Protein AF-U7P019-F1 (afdb_monomer_lite)

Foldseek 3Di:
DDDDDDDDDDDDDDDDPPPPPPPPPQPPLVVDDPDDDDDDDDDDDDDDDDDDDPDDPDDDDVVNVVVVVVVVVVPPPPCPPDPDLDDPPDALLNLLVLLCVLQVDDLVLVCLLLVHDSVVSVVSNVPDDDDPSSVVLSSLSSVVSVVSVVLVQPPSVVQQQDADPVGGGVSVCSSRVHDCVVVSVRSSVVSVVVVVVVVVVVVCVVVPDDVVNVVVVVPDDPPPDD

Secondary structure (DSSP, 8-state):
---------------------------GGG----------------------PPP------HHHHHHHHHHHHS----------S--TT--HHHHHHHHHHHTT--HHHHHHHTTS-HHHHHHHHTTPPPPHHHHHHHHHHHHHHHHHHHTT-TTHHHHTTS--TTSS-HHHHHHHT---HHHHHHHHHHHHHHHHHHHHHHHHHHHTS-TTHHHHTT---TT---

Radius of gyration: 32.86 Å; chains: 1; bounding box: 83×115×75 Å

pLDDT: mean 73.35, std 21.73, range [36.09, 98.19]

Sequence (226 aa):
MATVSSESITELGYMAEHSGGSMALLPPWRQGARQTLAVAATCFLVPFSLGAEPGSGGAMTPEAALSRYDLLQDASIDVAATATADDPLRTPAERLERIRQALSLTVTDLARLLETSRPTVYAWLNGQEPRPDVHERLVWLEQQAGEVDACRLPRINKLVRRPLRCGGSLLDRLQRGESLDEALKELTTLARREQAGRQRQKGLAVAARSPREALDDVAIPLDRRG

Structure (mmCIF, N/CA/C/O backbone):
data_AF-U7P019-F1
#
_entry.id   AF-U7P019-F1
#
loop_
_atom_site.group_PDB
_atom_site.id
_atom_site.type_symbol
_atom_site.label_atom_id
_atom_site.label_alt_id
_atom_site.label_comp_id
_atom_site.label_asym_id
_atom_site.label_entity_id
_atom_site.label_seq_id
_atom_site.pdbx_PDB_ins_code
_atom_site.Cartn_x
_atom_site.Cartn_y
_atom_site.Cartn_z
_atom_site.occupancy
_atom_site.B_iso_or_equiv
_atom_site.auth_seq_id
_atom_site.auth_comp_id
_atom_site.auth_asym_id
_atom_site.auth_atom_id
_atom_site.pdbx_PDB_model_num
ATOM 1 N N . MET A 1 1 ? -5.753 62.233 -42.333 1.00 36.09 1 MET A N 1
ATOM 2 C CA . MET A 1 1 ? -7.013 62.533 -41.610 1.00 36.09 1 MET A CA 1
ATOM 3 C C . MET A 1 1 ? -7.995 61.402 -41.881 1.00 36.09 1 MET A C 1
ATOM 5 O O . MET A 1 1 ? -7.776 60.668 -42.836 1.00 36.09 1 MET A O 1
ATOM 9 N N . ALA A 1 2 ? -8.957 61.186 -40.987 1.00 49.44 2 ALA A N 1
ATOM 10 C CA . ALA A 1 2 ? -9.707 59.932 -40.882 1.00 49.44 2 ALA A CA 1
ATOM 11 C C . ALA A 1 2 ? -10.819 59.750 -41.929 1.00 49.44 2 ALA A C 1
ATOM 13 O O . ALA A 1 2 ? -11.379 60.731 -42.412 1.00 49.44 2 ALA A O 1
ATOM 14 N N . THR A 1 3 ? -11.228 58.493 -42.118 1.00 48.78 3 THR A N 1
ATOM 15 C CA . THR A 1 3 ? -12.627 58.118 -42.378 1.00 48.78 3 THR A CA 1
ATOM 16 C C . THR A 1 3 ? -12.925 56.756 -41.739 1.00 48.78 3 THR A C 1
ATOM 18 O O . THR A 1 3 ? -12.041 55.912 -41.612 1.00 48.78 3 THR A O 1
ATOM 21 N N . VAL A 1 4 ? -14.166 56.585 -41.280 1.00 53.03 4 VAL A N 1
ATOM 22 C CA . VAL A 1 4 ? -14.687 55.461 -40.479 1.00 53.03 4 VAL A CA 1
ATOM 23 C C . VAL A 1 4 ? -15.934 54.901 -41.169 1.00 53.03 4 VAL A C 1
ATOM 25 O O . VAL A 1 4 ? -16.725 55.702 -41.664 1.00 53.03 4 VAL A O 1
ATOM 28 N N . SER A 1 5 ? -16.133 53.575 -41.162 1.00 50.19 5 SER A N 1
ATOM 29 C CA . SER A 1 5 ? -17.432 52.847 -41.099 1.00 50.19 5 SER A CA 1
ATOM 30 C C . SER A 1 5 ? -17.175 51.323 -41.166 1.00 50.19 5 SER A C 1
ATOM 32 O O . SER A 1 5 ? -16.242 50.924 -41.855 1.00 50.19 5 SER A O 1
ATOM 34 N N . SER A 1 6 ? -17.781 50.466 -40.319 1.00 48.22 6 SER A N 1
ATOM 35 C CA . SER A 1 6 ? -19.170 49.917 -40.391 1.00 48.22 6 SER A CA 1
ATOM 36 C C . SER A 1 6 ? -19.322 48.997 -41.627 1.00 48.22 6 SER A C 1
ATOM 38 O O . SER A 1 6 ? -18.975 49.454 -42.705 1.00 48.22 6 SER A O 1
ATOM 40 N N . GLU A 1 7 ? -19.745 47.720 -41.643 1.00 48.12 7 GLU A N 1
ATOM 41 C CA . GLU A 1 7 ? -20.680 46.860 -40.865 1.00 48.12 7 GLU A CA 1
ATOM 42 C C . GLU A 1 7 ? -20.399 45.345 -41.172 1.00 48.12 7 GLU A C 1
ATOM 44 O O . GLU A 1 7 ? -19.604 45.084 -42.073 1.00 48.12 7 GLU A O 1
ATOM 49 N N . SER A 1 8 ? -20.997 44.276 -40.595 1.00 45.91 8 SER A N 1
ATOM 50 C CA . SER A 1 8 ? -21.691 44.013 -39.304 1.00 45.91 8 SER A CA 1
ATOM 51 C C . SER A 1 8 ? -21.944 42.494 -39.071 1.00 45.91 8 SER A C 1
ATOM 53 O O . SER A 1 8 ? -21.968 41.711 -40.012 1.00 45.91 8 SER A O 1
ATOM 55 N N . ILE A 1 9 ? -22.141 42.113 -37.795 1.00 45.59 9 ILE A N 1
ATOM 56 C CA . ILE A 1 9 ? -22.962 41.011 -37.210 1.00 45.59 9 ILE A CA 1
ATOM 57 C C . ILE A 1 9 ? -23.347 39.790 -38.092 1.00 45.59 9 ILE A C 1
ATOM 59 O O . ILE A 1 9 ? -24.181 39.911 -38.980 1.00 45.59 9 ILE A O 1
ATOM 63 N N . THR A 1 10 ? -22.924 38.577 -37.693 1.00 47.25 10 THR A N 1
ATOM 64 C CA . THR A 1 10 ? -23.782 37.377 -37.437 1.00 47.25 10 THR A CA 1
ATOM 65 C C . THR A 1 10 ? -22.931 36.379 -36.626 1.00 47.25 10 THR A C 1
ATOM 67 O O . THR A 1 10 ? -21.889 35.935 -37.091 1.00 47.25 10 THR A O 1
ATOM 70 N N . GLU A 1 11 ? -23.099 36.237 -35.313 1.00 42.81 11 GLU A N 1
ATOM 71 C CA . GLU A 1 11 ? -23.990 35.277 -34.635 1.00 42.81 11 GLU A CA 1
ATOM 72 C C . GLU A 1 11 ? -23.921 33.816 -35.138 1.00 42.81 11 GLU A C 1
ATOM 74 O O . GLU A 1 11 ? -24.542 33.452 -36.126 1.00 42.81 11 GLU A O 1
ATOM 79 N N . LEU A 1 12 ? -23.174 32.982 -34.406 1.00 43.34 12 LEU A N 1
ATOM 80 C CA . LEU A 1 12 ? -23.326 31.530 -34.202 1.00 43.34 12 LEU A CA 1
ATOM 81 C C . LEU A 1 12 ? -22.322 31.206 -33.072 1.00 43.34 12 LEU A C 1
ATOM 83 O O . LEU A 1 12 ? -21.137 31.493 -33.196 1.00 43.34 12 LEU A O 1
ATOM 87 N N . GLY A 1 13 ? -22.693 30.700 -31.902 1.00 43.09 13 GLY A N 1
ATOM 88 C CA . GLY A 1 13 ? -23.798 29.784 -31.650 1.00 43.09 13 GLY A CA 1
ATOM 89 C C . GLY A 1 13 ? -23.252 28.386 -31.361 1.00 43.09 13 GLY A C 1
ATOM 90 O O . GLY A 1 13 ? -23.638 27.435 -32.029 1.00 43.09 13 GLY A O 1
ATOM 91 N N . TYR A 1 14 ? -22.335 28.254 -30.393 1.00 44.44 14 TYR A N 1
ATOM 92 C CA . TYR A 1 14 ? -21.995 26.943 -29.836 1.00 44.44 14 TYR A CA 1
ATOM 93 C C . TYR A 1 14 ? -21.754 27.011 -28.327 1.00 44.44 14 TYR A C 1
ATOM 95 O O . TYR A 1 14 ? -20.636 27.181 -27.839 1.00 44.44 14 TYR A O 1
ATOM 103 N N . MET A 1 15 ? -22.850 26.866 -27.583 1.00 42.50 15 MET A N 1
ATOM 104 C CA . MET A 1 15 ? -22.789 26.457 -26.187 1.00 42.50 15 MET A CA 1
ATOM 105 C C . MET A 1 15 ? -22.273 25.019 -26.132 1.00 42.50 15 MET A C 1
ATOM 107 O O . MET A 1 15 ? -22.846 24.128 -26.753 1.00 42.50 15 MET A O 1
ATOM 111 N N . ALA A 1 16 ? -21.216 24.787 -25.362 1.00 44.09 16 ALA A N 1
ATOM 112 C CA . ALA A 1 16 ? -20.772 23.448 -24.997 1.00 44.09 16 ALA A CA 1
ATOM 113 C C . ALA A 1 16 ? -20.338 23.432 -23.531 1.00 44.09 16 ALA A C 1
ATOM 115 O O . ALA A 1 16 ? -19.210 23.060 -23.203 1.00 44.09 16 ALA A O 1
ATOM 116 N N . GLU A 1 17 ? -21.255 23.839 -22.649 1.00 44.84 17 GLU A N 1
ATOM 117 C CA . GLU A 1 17 ? -21.154 23.537 -21.226 1.00 44.84 17 GLU A CA 1
ATOM 118 C C . GLU A 1 17 ? -21.006 22.023 -21.046 1.00 44.84 17 GLU A C 1
ATOM 120 O O . GLU A 1 17 ? -21.975 21.274 -21.115 1.00 44.84 17 GLU A O 1
ATOM 125 N N . HIS A 1 18 ? -19.787 21.560 -20.787 1.00 41.19 18 HIS A N 1
ATOM 126 C CA . HIS A 1 18 ? -19.574 20.233 -20.224 1.00 41.19 18 HIS A CA 1
ATOM 127 C C . HIS A 1 18 ? -19.445 20.383 -18.714 1.00 41.19 18 HIS A C 1
ATOM 129 O O . HIS A 1 18 ? -18.377 20.225 -18.122 1.00 41.19 18 HIS A O 1
ATOM 135 N N . SER A 1 19 ? -20.593 20.694 -18.102 1.00 48.28 19 SER A N 1
ATOM 136 C CA . SER A 1 19 ? -20.839 20.398 -16.696 1.00 48.28 19 SER A CA 1
ATOM 137 C C . SER A 1 19 ? -20.745 18.882 -16.521 1.00 48.28 19 SER A C 1
ATOM 139 O O . SER A 1 19 ? -21.691 18.131 -16.742 1.00 48.28 19 SER A O 1
ATOM 141 N N . GLY A 1 20 ? -19.533 18.437 -16.213 1.00 39.25 20 GLY A N 1
ATOM 142 C CA . GLY A 1 20 ? -19.154 17.046 -15.997 1.00 39.25 20 GLY A CA 1
ATOM 143 C C . GLY A 1 20 ? -18.303 16.929 -14.743 1.00 39.25 20 GLY A C 1
ATOM 144 O O . GLY A 1 20 ? -17.346 16.158 -14.712 1.00 39.25 20 GLY A O 1
ATOM 145 N N . GLY A 1 21 ? -18.618 17.741 -13.726 1.00 38.94 21 GLY A N 1
ATOM 146 C CA . GLY A 1 21 ? -18.055 17.617 -12.390 1.00 38.94 21 GLY A CA 1
ATOM 147 C C . GLY A 1 21 ? -18.478 16.277 -11.812 1.00 38.94 21 GLY A C 1
ATOM 148 O O . GLY A 1 21 ? -19.506 16.191 -11.147 1.00 38.94 21 GLY A O 1
ATOM 149 N N . SER A 1 22 ? -17.709 15.233 -12.129 1.00 39.41 22 SER A N 1
ATOM 150 C CA . SER A 1 22 ? -17.939 13.881 -11.644 1.00 39.41 22 SER A CA 1
ATOM 151 C C . SER A 1 22 ? -17.885 13.938 -10.128 1.00 39.41 22 SER A C 1
ATOM 153 O O . SER A 1 22 ? -16.815 14.097 -9.534 1.00 39.41 22 SER A O 1
ATOM 155 N N . MET A 1 23 ? -19.068 13.909 -9.515 1.00 39.84 23 MET A N 1
ATOM 156 C CA . MET A 1 23 ? -19.246 13.968 -8.077 1.00 39.84 23 MET A CA 1
ATOM 157 C C . MET A 1 23 ? -18.788 12.622 -7.531 1.00 39.84 23 MET A C 1
ATOM 159 O O . MET A 1 23 ? -19.595 11.723 -7.302 1.00 39.84 23 MET A O 1
ATOM 163 N N . ALA A 1 24 ? -17.466 12.473 -7.417 1.00 47.34 24 ALA A N 1
ATOM 164 C CA . ALA A 1 24 ? -16.807 11.311 -6.862 1.00 47.34 24 ALA A CA 1
ATOM 165 C C . ALA A 1 24 ? -17.312 11.163 -5.432 1.00 47.34 24 ALA A C 1
ATOM 167 O O . ALA A 1 24 ? -16.863 11.865 -4.523 1.00 47.34 24 ALA A O 1
ATOM 168 N N . LEU A 1 25 ? -18.322 10.305 -5.279 1.00 52.38 25 LEU A N 1
ATOM 169 C CA . LEU A 1 25 ? -18.971 10.028 -4.016 1.00 52.38 25 LEU A CA 1
ATOM 170 C C . LEU A 1 25 ? -17.866 9.550 -3.079 1.00 52.38 25 LEU A C 1
ATOM 172 O O . LEU A 1 25 ? -17.317 8.465 -3.281 1.00 52.38 25 LEU A O 1
ATOM 176 N N . LEU A 1 26 ? -17.472 10.397 -2.121 1.00 54.00 26 LEU A N 1
ATOM 177 C CA . LEU A 1 26 ? -16.397 10.050 -1.199 1.00 54.00 26 LEU A CA 1
ATOM 178 C C . LEU A 1 26 ? -16.786 8.719 -0.550 1.00 54.00 26 LEU A C 1
ATOM 180 O O . LEU A 1 26 ? -17.918 8.613 -0.067 1.00 54.00 26 LEU A O 1
ATOM 184 N N . PRO A 1 27 ? -15.915 7.697 -0.582 1.00 62.50 27 PRO A N 1
ATOM 185 C CA . PRO A 1 27 ? -16.295 6.361 -0.144 1.00 62.50 27 PRO A CA 1
ATOM 186 C C . PRO A 1 27 ? -16.761 6.405 1.322 1.00 62.50 27 PRO A C 1
ATOM 188 O O . PRO A 1 27 ? -16.286 7.264 2.069 1.00 62.50 27 PRO A O 1
ATOM 191 N N . PRO A 1 28 ? -17.696 5.534 1.745 1.00 61.12 28 PRO A N 1
ATOM 192 C CA . PRO A 1 28 ? -18.483 5.713 2.973 1.00 61.12 28 PRO A CA 1
ATOM 193 C C . PRO A 1 28 ? -17.634 5.956 4.231 1.00 61.12 28 PRO A C 1
ATOM 195 O O . PRO A 1 28 ? -17.927 6.868 5.002 1.00 61.12 28 PRO A O 1
ATOM 198 N N . TRP A 1 29 ? -16.499 5.266 4.366 1.00 65.25 29 TRP A N 1
ATOM 199 C CA . TRP A 1 29 ? -15.518 5.464 5.443 1.00 65.25 29 TRP A CA 1
ATOM 200 C C . TRP A 1 29 ? -14.900 6.883 5.528 1.00 65.25 29 TRP A C 1
ATOM 202 O O . TRP A 1 29 ? -14.392 7.260 6.581 1.00 65.25 29 TRP A O 1
ATOM 212 N N . ARG A 1 30 ? -14.954 7.712 4.470 1.00 60.94 30 ARG A N 1
ATOM 213 C CA . ARG A 1 30 ? -14.585 9.149 4.510 1.00 60.94 30 ARG A CA 1
ATOM 214 C C . ARG A 1 30 ? -15.726 10.075 4.933 1.00 60.94 30 ARG A C 1
ATOM 216 O O . ARG A 1 30 ? -15.469 11.248 5.195 1.00 60.94 30 ARG A O 1
ATOM 223 N N . GLN A 1 31 ? -16.961 9.587 5.023 1.00 64.06 31 GLN A N 1
ATOM 224 C CA . GLN A 1 31 ? -18.131 10.382 5.421 1.00 64.06 31 GLN A CA 1
ATOM 225 C C . GLN A 1 31 ? -18.339 10.414 6.952 1.00 64.06 31 GLN A C 1
ATOM 227 O O . GLN A 1 31 ? -19.365 10.890 7.435 1.00 64.06 31 GLN A O 1
ATOM 232 N N . GLY A 1 32 ? -17.361 9.921 7.726 1.00 45.72 32 GLY A N 1
ATOM 233 C CA . GLY A 1 32 ? -17.413 9.755 9.180 1.00 45.72 32 GLY A CA 1
ATOM 234 C C . GLY A 1 32 ? -17.606 11.051 9.973 1.00 45.72 32 GLY A C 1
ATOM 235 O O . GLY A 1 32 ? -16.650 11.674 10.442 1.00 45.72 32 GLY A O 1
ATOM 236 N N . ALA A 1 33 ? -18.866 11.421 10.200 1.00 44.28 33 ALA A N 1
ATOM 237 C CA . ALA A 1 33 ? -19.243 12.420 11.189 1.00 44.28 33 ALA A CA 1
ATOM 238 C C . ALA A 1 33 ? -18.776 12.001 12.596 1.00 44.28 33 ALA A C 1
ATOM 240 O O . ALA A 1 33 ? -18.884 10.840 12.993 1.00 44.28 33 ALA A O 1
ATOM 241 N N . ARG A 1 34 ? -18.305 12.970 13.391 1.00 42.03 34 ARG A N 1
ATOM 242 C CA . ARG A 1 34 ? -17.908 12.772 14.796 1.00 42.03 34 ARG A CA 1
ATOM 243 C C . ARG A 1 34 ? -19.123 12.495 15.695 1.00 42.03 34 ARG A C 1
ATOM 245 O O . ARG A 1 34 ? -19.534 13.365 16.457 1.00 42.03 34 ARG A O 1
ATOM 252 N N . GLN A 1 35 ? -19.680 11.288 15.642 1.00 40.88 35 GLN A N 1
ATOM 253 C CA . GLN A 1 35 ? -20.693 10.843 16.599 1.00 40.88 35 GLN A CA 1
ATOM 254 C C . GLN A 1 35 ? -20.034 10.084 17.753 1.00 40.88 35 GLN A C 1
ATOM 256 O O . GLN A 1 35 ? -19.743 8.892 17.681 1.00 40.88 35 GLN A O 1
ATOM 261 N N . THR A 1 36 ? -19.780 10.803 18.844 1.00 44.97 36 THR A N 1
ATOM 262 C CA . THR A 1 36 ? -19.409 10.213 20.132 1.00 44.97 36 THR A CA 1
ATOM 263 C C . THR A 1 36 ? -20.640 9.592 20.785 1.00 44.97 36 THR A C 1
ATOM 265 O O . THR A 1 36 ? -21.360 10.272 21.515 1.00 44.97 36 THR A O 1
ATOM 268 N N . LEU A 1 37 ? -20.870 8.300 20.550 1.00 40.28 37 LEU A N 1
ATOM 269 C CA . LEU A 1 37 ? -21.798 7.501 21.349 1.00 40.28 37 LEU A CA 1
ATOM 270 C C . LEU A 1 37 ? -21.012 6.635 22.335 1.00 40.28 37 LEU A C 1
ATOM 272 O O . LEU A 1 37 ? -20.223 5.774 21.949 1.00 40.28 37 LEU A O 1
ATOM 276 N N . ALA A 1 38 ? -21.227 6.891 23.624 1.00 40.75 38 ALA A N 1
ATOM 277 C CA . ALA A 1 38 ? -20.724 6.049 24.696 1.00 40.75 38 ALA A CA 1
ATOM 278 C C . ALA A 1 38 ? -21.579 4.776 24.767 1.00 40.75 38 ALA A C 1
ATOM 280 O O . ALA A 1 38 ? -22.719 4.814 25.226 1.00 40.75 38 ALA A O 1
ATOM 281 N N . VAL A 1 39 ? -21.034 3.650 24.306 1.00 40.56 39 VAL A N 1
ATOM 282 C CA . VAL A 1 39 ? -21.687 2.344 24.442 1.00 40.56 39 VAL A CA 1
ATOM 283 C C . VAL A 1 39 ? -21.327 1.763 25.806 1.00 40.56 39 VAL A C 1
ATOM 285 O O . VAL A 1 39 ? -20.209 1.299 26.024 1.00 40.56 39 VAL A O 1
ATOM 288 N N . ALA A 1 40 ? -22.280 1.802 26.736 1.00 42.34 40 ALA A N 1
ATOM 289 C CA . ALA A 1 40 ? -22.179 1.078 27.995 1.00 42.34 40 ALA A CA 1
ATOM 290 C C . ALA A 1 40 ? -22.327 -0.428 27.721 1.00 42.34 40 ALA A C 1
ATOM 292 O O . ALA A 1 40 ? -23.377 -0.885 27.269 1.00 42.34 40 ALA A O 1
ATOM 293 N N . ALA A 1 41 ? -21.270 -1.200 27.976 1.00 41.97 41 ALA A N 1
ATOM 294 C CA . ALA A 1 41 ? -21.282 -2.647 27.798 1.00 41.97 41 ALA A CA 1
ATOM 295 C C . ALA A 1 41 ? -22.078 -3.325 28.928 1.00 41.97 41 ALA A C 1
ATOM 297 O O . ALA A 1 41 ? -21.551 -3.593 30.008 1.00 41.97 41 ALA A O 1
ATOM 298 N N . THR A 1 42 ? -23.357 -3.608 28.680 1.00 43.41 42 THR A N 1
ATOM 299 C CA . THR A 1 42 ? -24.1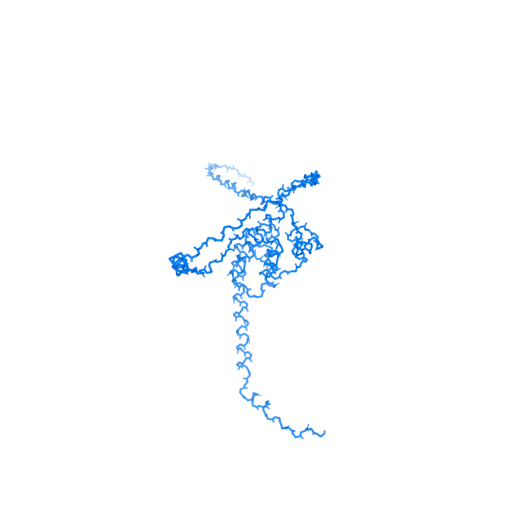97 -4.392 29.594 1.00 43.41 42 THR A CA 1
ATOM 300 C C . THR A 1 42 ? -23.916 -5.882 29.402 1.00 43.41 42 THR A C 1
ATOM 302 O O . THR A 1 42 ? -24.400 -6.497 28.452 1.00 43.41 42 THR A O 1
ATOM 305 N N . CYS A 1 43 ? -23.138 -6.480 30.304 1.00 39.50 43 CYS A N 1
ATOM 306 C CA . CYS A 1 43 ? -22.862 -7.917 30.292 1.00 39.50 43 CYS A CA 1
ATOM 307 C C . CYS A 1 43 ? -24.124 -8.733 30.626 1.00 39.50 43 CYS A C 1
ATOM 309 O O . CYS A 1 43 ? -24.453 -8.920 31.798 1.00 39.50 43 CYS A O 1
ATOM 311 N N . PHE A 1 44 ? -24.800 -9.274 29.611 1.00 44.03 44 PHE A N 1
ATOM 312 C CA . PHE A 1 44 ? -25.800 -10.324 29.808 1.00 44.03 44 PHE A CA 1
ATOM 313 C C . PHE A 1 44 ? -25.109 -11.672 30.042 1.00 44.03 44 PHE A C 1
ATOM 315 O O . PHE A 1 44 ? -24.665 -12.335 29.107 1.00 44.03 44 PHE A O 1
ATOM 322 N N . LEU A 1 45 ? -25.039 -12.087 31.308 1.00 49.78 45 LEU A N 1
ATOM 323 C CA . LEU A 1 45 ? -24.692 -13.457 31.681 1.00 49.78 45 LEU A CA 1
ATOM 324 C C . LEU A 1 45 ? -25.900 -14.367 31.423 1.00 49.78 45 LEU A C 1
ATOM 326 O O . LEU A 1 45 ? -26.873 -14.336 32.174 1.00 49.78 45 LEU A O 1
ATOM 330 N N . VAL A 1 46 ? -25.828 -15.191 30.376 1.00 53.44 46 VAL A N 1
ATOM 331 C CA . VAL A 1 46 ? -26.788 -16.279 30.143 1.00 53.44 46 VAL A CA 1
ATOM 332 C C . VAL A 1 46 ? -26.267 -17.545 30.833 1.00 53.44 46 VAL A C 1
ATOM 334 O O . VAL A 1 46 ? -25.205 -18.039 30.447 1.00 53.44 46 VAL A O 1
ATOM 337 N N . PRO A 1 47 ? -26.969 -18.103 31.837 1.00 48.19 47 PRO A N 1
ATOM 338 C CA . PRO A 1 47 ? -26.595 -19.384 32.420 1.00 48.19 47 PRO A CA 1
ATOM 339 C C . PRO A 1 47 ? -26.984 -20.518 31.462 1.00 48.19 47 PRO A C 1
ATOM 341 O O . PRO A 1 47 ? -28.164 -20.820 31.291 1.00 48.19 47 PRO A O 1
ATOM 344 N N . PHE A 1 48 ? -25.997 -21.167 30.842 1.00 45.78 48 PHE A N 1
ATOM 345 C CA . PHE A 1 48 ? -26.239 -22.376 30.054 1.00 45.78 48 PHE A CA 1
ATOM 346 C C . PHE A 1 48 ? -26.465 -23.566 30.997 1.00 45.78 48 PHE A C 1
ATOM 348 O O . PHE A 1 48 ? -25.542 -24.025 31.672 1.00 45.78 48 PHE A O 1
ATOM 355 N N . SER A 1 49 ? -27.711 -24.034 31.088 1.00 47.97 49 SER A N 1
ATOM 356 C CA . SER A 1 49 ? -28.088 -25.151 31.957 1.00 47.97 49 SER A CA 1
ATOM 357 C C . SER A 1 49 ? -27.464 -26.470 31.500 1.00 47.97 49 SER A C 1
ATOM 359 O O . SER A 1 49 ? -27.523 -26.837 30.328 1.00 47.97 49 SER A O 1
ATOM 361 N N . LEU A 1 50 ? -26.917 -27.217 32.459 1.00 50.53 50 LEU A N 1
ATOM 362 C CA . LEU A 1 50 ? -26.311 -28.526 32.238 1.00 50.53 50 LEU A CA 1
ATOM 363 C C . LEU A 1 50 ? -27.404 -29.599 32.045 1.00 50.53 50 LEU A C 1
ATOM 365 O O . LEU A 1 50 ? -27.840 -30.237 33.000 1.00 50.53 50 LEU A O 1
ATOM 369 N N . GLY A 1 51 ? -27.878 -29.767 30.808 1.00 43.53 51 GLY A N 1
ATOM 370 C CA . GLY A 1 51 ? -28.804 -30.834 30.419 1.00 43.53 51 GLY A CA 1
ATOM 371 C C . GLY A 1 51 ? -28.054 -32.096 29.991 1.00 43.53 51 GLY A C 1
ATOM 372 O O . GLY A 1 51 ? -27.485 -32.134 28.903 1.00 43.53 51 GLY A O 1
ATOM 373 N N . ALA A 1 52 ? -28.047 -33.125 30.838 1.00 48.84 52 ALA A N 1
ATOM 374 C CA . ALA A 1 52 ? -27.458 -34.423 30.516 1.00 48.84 52 ALA A CA 1
ATOM 375 C C . ALA A 1 52 ? -28.465 -35.314 29.763 1.00 48.84 52 ALA A C 1
ATOM 377 O O . ALA A 1 52 ? -29.193 -36.090 30.378 1.00 48.84 52 ALA A O 1
ATOM 378 N N . GLU A 1 53 ? -28.485 -35.215 28.434 1.00 46.22 53 GLU A N 1
ATOM 379 C CA . GLU A 1 53 ? -29.160 -36.191 27.568 1.00 46.22 53 GLU A CA 1
ATOM 380 C C . GLU A 1 53 ? -28.312 -37.481 27.474 1.00 46.22 53 GLU A C 1
ATOM 382 O O . GLU A 1 53 ? -27.120 -37.400 27.148 1.00 46.22 53 GLU A O 1
ATOM 387 N N . PRO A 1 54 ? -28.867 -38.681 27.737 1.00 63.34 54 PRO A N 1
ATOM 388 C CA . PRO A 1 54 ? -28.136 -39.933 27.566 1.00 63.34 54 PRO A CA 1
ATOM 389 C C . PRO A 1 54 ? -27.876 -40.193 26.078 1.00 63.34 54 PRO A C 1
ATOM 391 O O . PRO A 1 54 ? -28.809 -40.323 25.287 1.00 63.34 54 PRO A O 1
ATOM 394 N N . GLY A 1 55 ? -26.604 -40.304 25.691 1.00 44.28 55 GLY A N 1
ATOM 395 C CA . GLY A 1 55 ? -26.225 -40.513 24.294 1.00 44.28 55 GLY A CA 1
ATOM 396 C C . GLY A 1 55 ? -26.809 -41.803 23.713 1.00 44.28 55 GLY A C 1
ATOM 397 O O . GLY A 1 55 ? -26.459 -42.903 24.148 1.00 44.28 55 GLY A O 1
ATOM 398 N N . SER A 1 56 ? -27.649 -41.679 22.682 1.00 57.53 56 SER A N 1
ATOM 399 C CA . SER A 1 56 ? -28.112 -42.816 21.892 1.00 57.53 56 SER A CA 1
ATOM 400 C C . SER A 1 56 ? -26.965 -43.350 21.029 1.00 57.53 56 SER A C 1
ATOM 402 O O . SER A 1 56 ? -26.740 -42.936 19.892 1.00 57.53 56 SER A O 1
ATOM 404 N N . GLY A 1 57 ? -26.221 -44.310 21.582 1.00 52.09 57 GLY A N 1
ATOM 405 C CA . GLY A 1 57 ? -25.283 -45.143 20.833 1.00 52.09 57 GLY A CA 1
ATOM 406 C C . GLY A 1 57 ? -26.035 -46.027 19.839 1.00 52.09 57 GLY A C 1
ATOM 407 O O . GLY A 1 57 ? -26.243 -47.210 20.096 1.00 52.09 57 GLY A O 1
ATOM 408 N N . GLY A 1 58 ? -26.485 -45.441 18.727 1.00 55.69 58 GLY A N 1
ATOM 409 C CA . GLY A 1 58 ? -27.171 -46.156 17.658 1.00 55.69 58 GLY A CA 1
ATOM 410 C C . GLY A 1 58 ? -26.289 -47.285 17.134 1.00 55.69 58 GLY A C 1
ATOM 411 O O . GLY A 1 58 ? -25.145 -47.050 16.745 1.00 55.69 58 GLY A O 1
ATOM 412 N N . ALA A 1 59 ? -26.814 -48.512 17.143 1.00 54.06 59 ALA A N 1
ATOM 413 C CA . ALA A 1 59 ? -26.088 -49.678 16.664 1.00 54.06 59 ALA A CA 1
ATOM 414 C C . ALA A 1 59 ? -25.706 -49.477 15.190 1.00 54.06 59 ALA A C 1
ATOM 416 O O . ALA A 1 59 ? -26.573 -49.403 14.318 1.00 54.06 59 ALA A O 1
ATOM 417 N N . MET A 1 60 ? -24.405 -49.362 14.921 1.00 49.59 60 MET A N 1
ATOM 418 C CA . MET A 1 60 ? -23.882 -49.135 13.578 1.00 49.59 60 MET A CA 1
ATOM 419 C C . MET A 1 60 ? -24.072 -50.404 12.745 1.00 49.59 60 MET A C 1
ATOM 421 O O . MET A 1 60 ? -23.294 -51.352 12.845 1.00 49.59 60 MET A O 1
ATOM 425 N N . THR A 1 61 ? -25.136 -50.437 11.946 1.00 65.50 61 THR A N 1
ATOM 426 C CA . THR A 1 61 ? -25.372 -51.519 10.989 1.00 65.50 61 THR A CA 1
ATOM 427 C C . THR A 1 61 ? -24.328 -51.456 9.867 1.00 65.50 61 THR A C 1
ATOM 429 O O . THR A 1 61 ? -23.892 -50.360 9.499 1.00 65.50 61 THR A O 1
ATOM 432 N N . PRO A 1 62 ? -23.912 -52.604 9.296 1.00 58.88 62 PRO A N 1
ATOM 433 C CA . PRO A 1 62 ? -22.955 -52.615 8.188 1.00 58.88 62 PRO A CA 1
ATOM 434 C C . PRO A 1 62 ? -23.473 -51.824 6.975 1.00 58.88 62 PRO A C 1
ATOM 436 O O . PRO A 1 62 ? -22.695 -51.116 6.341 1.00 58.88 62 PRO A O 1
ATOM 439 N N . GLU A 1 63 ? -24.787 -51.834 6.731 1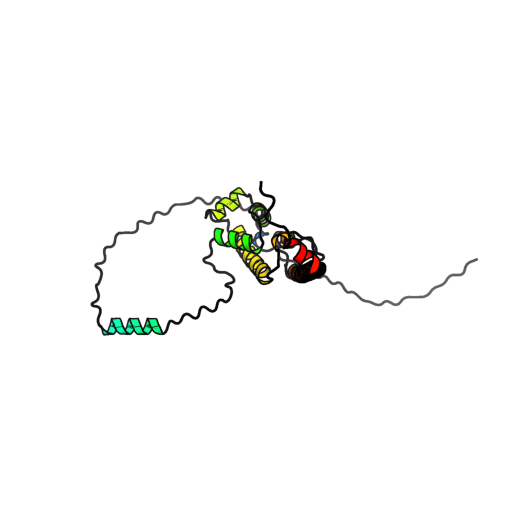.00 60.59 63 GLU A N 1
ATOM 440 C CA . GLU A 1 63 ? -25.452 -50.999 5.723 1.00 60.59 63 GLU A CA 1
ATOM 441 C C . GLU A 1 63 ? -25.146 -49.502 5.911 1.00 60.59 63 GLU A C 1
ATOM 443 O O . GLU A 1 63 ? -24.671 -48.837 4.994 1.00 60.59 63 GLU A O 1
ATOM 448 N N . ALA A 1 64 ? -25.335 -48.973 7.129 1.00 61.00 64 ALA A N 1
ATOM 449 C CA . ALA A 1 64 ? -25.102 -47.560 7.432 1.00 61.00 64 ALA A CA 1
ATOM 450 C C . ALA A 1 64 ? -23.613 -47.172 7.373 1.00 61.00 64 ALA A C 1
ATOM 452 O O . ALA A 1 64 ? -23.283 -46.008 7.130 1.00 61.00 64 ALA A O 1
ATOM 453 N N . ALA A 1 65 ? -22.707 -48.134 7.580 1.00 61.16 65 ALA A N 1
ATOM 454 C CA . ALA A 1 65 ? -21.276 -47.941 7.371 1.00 61.16 65 ALA A CA 1
ATOM 455 C C . ALA A 1 65 ? -20.938 -47.795 5.877 1.00 61.16 65 ALA A C 1
ATOM 457 O O . ALA A 1 65 ? -20.177 -46.900 5.507 1.00 61.16 65 ALA A O 1
ATOM 458 N N . LEU A 1 66 ? -21.538 -48.630 5.021 1.00 62.75 66 LEU A N 1
ATOM 459 C CA . LEU A 1 66 ? -21.324 -48.611 3.572 1.00 62.75 66 LEU A CA 1
ATOM 460 C C . LEU A 1 66 ? -21.929 -47.360 2.917 1.00 62.75 66 LEU A C 1
ATOM 462 O O . LEU A 1 66 ? -21.234 -46.690 2.155 1.00 62.75 66 LEU A O 1
ATOM 466 N N . SER A 1 67 ? -23.150 -46.954 3.288 1.00 60.84 67 SER A N 1
ATOM 467 C CA . SER A 1 67 ? -23.761 -45.710 2.777 1.00 60.84 67 SER A CA 1
ATOM 468 C C . SER A 1 67 ? -22.956 -44.449 3.127 1.00 60.84 67 SER A C 1
ATOM 470 O O . SER A 1 67 ? -22.981 -43.469 2.387 1.00 60.84 67 SER A O 1
ATOM 472 N N . ARG A 1 68 ? -22.215 -44.456 4.247 1.00 58.53 68 ARG A N 1
ATOM 473 C CA . ARG A 1 68 ? -21.295 -43.362 4.607 1.00 58.53 68 ARG A CA 1
ATOM 474 C C . ARG A 1 68 ? -20.021 -43.341 3.767 1.00 58.53 68 ARG A C 1
ATOM 476 O O . ARG A 1 68 ? -19.460 -42.267 3.582 1.00 58.53 68 ARG A O 1
ATOM 483 N N . TYR A 1 69 ? -19.554 -44.498 3.303 1.00 60.03 69 TYR A N 1
ATOM 484 C CA . TYR A 1 69 ? -18.373 -44.593 2.444 1.00 60.03 69 TYR A CA 1
ATOM 485 C C . TYR A 1 69 ? -18.655 -44.097 1.023 1.00 60.03 69 TYR A C 1
ATOM 487 O O . TYR A 1 69 ? -17.805 -43.425 0.446 1.00 60.03 69 TYR A O 1
ATOM 495 N N . ASP A 1 70 ? -19.852 -44.367 0.502 1.00 60.09 70 ASP A N 1
ATOM 496 C CA . ASP A 1 70 ? -20.301 -43.922 -0.825 1.00 60.09 70 ASP A CA 1
ATOM 497 C C . ASP A 1 70 ? -20.334 -42.380 -0.918 1.00 60.09 70 ASP A C 1
ATOM 499 O O . ASP A 1 70 ? -19.682 -41.770 -1.766 1.00 60.09 70 ASP A O 1
ATOM 503 N N . LEU A 1 71 ? -20.943 -41.731 0.086 1.00 58.19 71 LEU A N 1
ATOM 504 C CA . LEU A 1 71 ? -20.970 -40.267 0.256 1.00 58.19 71 LEU A CA 1
ATOM 505 C C . LEU A 1 71 ? -19.587 -39.598 0.372 1.00 58.19 71 LEU A C 1
ATOM 507 O O . LEU A 1 71 ? -19.482 -38.387 0.181 1.00 58.19 71 LEU A O 1
ATOM 511 N N . LEU A 1 72 ? -18.533 -40.348 0.711 1.00 58.38 72 LEU A N 1
ATOM 512 C CA . LEU A 1 72 ? -17.166 -39.827 0.815 1.00 58.38 72 LEU A CA 1
ATOM 513 C C . LEU A 1 72 ? -16.365 -39.959 -0.488 1.00 58.38 72 LEU A C 1
ATOM 515 O O . LEU A 1 72 ? -15.318 -39.323 -0.594 1.00 58.38 72 LEU A O 1
ATOM 519 N N . GLN A 1 73 ? -16.821 -40.752 -1.466 1.00 57.50 73 GLN A N 1
ATOM 520 C CA . GLN A 1 73 ? -16.133 -40.896 -2.757 1.00 57.50 73 GLN A CA 1
ATOM 521 C C . GLN A 1 73 ? -16.613 -39.897 -3.819 1.00 57.50 73 GLN A C 1
ATOM 523 O O . GLN A 1 73 ? -15.807 -39.487 -4.650 1.00 57.50 73 GLN A O 1
ATOM 528 N N . ASP A 1 74 ? -17.871 -39.447 -3.759 1.00 51.25 74 ASP A N 1
ATOM 529 C CA . ASP A 1 74 ? -18.422 -38.449 -4.699 1.00 51.25 74 ASP A CA 1
ATOM 530 C C . ASP A 1 74 ? -17.972 -37.003 -4.379 1.00 51.25 74 ASP A C 1
ATOM 532 O O . ASP A 1 74 ? -18.034 -36.099 -5.209 1.00 51.25 74 ASP A O 1
ATOM 536 N N . ALA A 1 75 ? -17.437 -36.770 -3.176 1.00 56.31 75 ALA A N 1
ATOM 537 C CA . ALA A 1 75 ? -16.925 -35.472 -2.738 1.00 56.31 75 ALA A CA 1
ATOM 538 C C . ALA A 1 75 ? -15.504 -35.170 -3.266 1.00 56.31 75 ALA A C 1
ATOM 540 O O . ALA A 1 75 ? -14.612 -34.788 -2.500 1.00 56.31 75 ALA A O 1
ATOM 541 N N . SER A 1 76 ? -15.277 -35.291 -4.579 1.00 52.28 76 SER A N 1
ATOM 542 C CA . SER A 1 76 ? -14.075 -34.735 -5.210 1.00 52.28 76 SER A CA 1
ATOM 543 C C . SER A 1 76 ? -14.176 -33.205 -5.238 1.00 52.28 76 SER A C 1
ATOM 545 O O . SER A 1 76 ? -14.647 -32.611 -6.208 1.00 52.28 76 SER A O 1
ATOM 547 N N . ILE A 1 77 ? -13.758 -32.559 -4.145 1.00 55.06 77 ILE A N 1
ATOM 548 C CA . ILE A 1 77 ? -13.662 -31.099 -4.063 1.00 55.06 77 ILE A CA 1
ATOM 549 C C . ILE A 1 77 ? -12.562 -30.649 -5.023 1.00 55.06 77 ILE A C 1
ATOM 551 O O . ILE A 1 77 ? -11.375 -30.663 -4.690 1.00 55.06 77 ILE A O 1
ATOM 555 N N . ASP A 1 78 ? -12.969 -30.244 -6.221 1.00 48.12 78 ASP A N 1
ATOM 556 C CA . ASP A 1 78 ? -12.080 -29.643 -7.200 1.00 48.12 78 ASP A CA 1
ATOM 557 C C . ASP A 1 78 ? -11.723 -28.231 -6.710 1.00 48.12 78 ASP A C 1
ATOM 559 O O . ASP A 1 78 ? -12.488 -27.274 -6.866 1.00 48.12 78 ASP A O 1
ATOM 563 N N . VAL A 1 79 ? -10.580 -28.102 -6.022 1.00 50.72 79 VAL A N 1
ATOM 564 C CA . VAL A 1 79 ? -10.064 -26.815 -5.528 1.00 50.72 79 VAL A CA 1
ATOM 565 C C . VAL A 1 79 ? -9.493 -26.030 -6.709 1.00 50.72 79 VAL A C 1
ATOM 567 O O . VAL A 1 79 ? -8.286 -25.813 -6.844 1.00 50.72 79 VAL A O 1
ATOM 570 N N . ALA A 1 80 ? -10.395 -25.568 -7.572 1.00 45.53 80 ALA A N 1
ATOM 571 C CA . ALA A 1 80 ? -10.121 -24.524 -8.534 1.00 45.53 80 ALA A CA 1
ATOM 572 C C . ALA A 1 80 ? -9.723 -23.266 -7.751 1.00 45.53 80 ALA A C 1
ATOM 574 O O . ALA A 1 80 ? -10.561 -22.581 -7.167 1.00 45.53 80 ALA A O 1
ATOM 575 N N . ALA A 1 81 ? -8.423 -22.971 -7.717 1.00 47.22 81 ALA A N 1
ATOM 576 C CA . ALA A 1 81 ? -7.856 -21.818 -7.026 1.00 47.22 81 ALA A CA 1
ATOM 577 C C . ALA A 1 81 ? -8.161 -20.495 -7.763 1.00 47.22 81 ALA A C 1
ATOM 579 O O . ALA A 1 81 ? -7.260 -19.758 -8.171 1.00 47.22 81 ALA A O 1
ATOM 580 N N . THR A 1 82 ? -9.444 -20.179 -7.938 1.00 43.00 82 THR A N 1
ATOM 581 C CA . THR A 1 82 ? -9.910 -18.836 -8.277 1.00 43.00 82 THR A CA 1
ATOM 582 C C . THR A 1 82 ? -9.704 -17.944 -7.063 1.00 43.00 82 THR A C 1
ATOM 584 O O . THR A 1 82 ? -10.235 -18.226 -5.989 1.00 43.00 82 THR A O 1
ATOM 587 N N . ALA A 1 83 ? -8.911 -16.884 -7.223 1.00 48.34 83 ALA A N 1
ATOM 588 C CA . ALA A 1 83 ? -8.582 -15.961 -6.145 1.00 48.34 83 ALA A CA 1
ATOM 589 C C . ALA A 1 83 ? -9.857 -15.410 -5.484 1.00 48.34 83 ALA A C 1
ATOM 591 O O . ALA A 1 83 ? -10.625 -14.687 -6.118 1.00 48.34 83 ALA A O 1
ATOM 592 N N . THR A 1 84 ? -10.067 -15.752 -4.212 1.00 45.38 84 THR A N 1
ATOM 593 C CA . THR A 1 84 ? -11.205 -15.279 -3.423 1.00 45.38 84 THR A CA 1
ATOM 594 C C . THR A 1 84 ? -11.032 -13.802 -3.087 1.00 45.38 84 THR A C 1
ATOM 596 O O . THR A 1 84 ? -10.383 -13.422 -2.109 1.00 45.38 84 THR A O 1
ATOM 599 N N . ALA A 1 85 ? -11.626 -12.960 -3.932 1.00 55.59 85 ALA A N 1
ATOM 600 C CA . ALA A 1 85 ? -12.085 -11.652 -3.503 1.00 55.59 85 ALA A CA 1
ATOM 601 C C . ALA A 1 85 ? -13.143 -11.848 -2.405 1.00 55.59 85 ALA A C 1
ATOM 603 O O . ALA A 1 85 ? -14.028 -12.685 -2.553 1.00 55.59 85 ALA A O 1
ATOM 604 N N . ASP A 1 86 ? -12.994 -11.079 -1.329 1.00 53.75 86 ASP A N 1
ATOM 605 C CA . ASP A 1 86 ? -13.841 -11.036 -0.133 1.00 53.75 86 ASP A CA 1
ATOM 606 C C . ASP A 1 86 ? -14.162 -12.398 0.520 1.00 53.75 86 ASP A C 1
ATOM 608 O O . ASP A 1 86 ? -15.179 -13.044 0.281 1.00 53.75 86 ASP A O 1
ATOM 612 N N . ASP A 1 87 ? -13.254 -12.821 1.398 1.00 57.75 87 ASP A N 1
ATOM 613 C CA . ASP A 1 87 ? -13.491 -13.885 2.370 1.00 57.75 87 ASP A CA 1
ATOM 614 C C . ASP A 1 87 ? -13.983 -13.230 3.674 1.00 57.75 87 ASP A C 1
ATOM 616 O O . ASP A 1 87 ? -13.172 -12.620 4.387 1.00 57.75 87 ASP A O 1
ATOM 620 N N . PRO A 1 88 ? -15.288 -13.309 4.000 1.00 61.38 88 PRO A N 1
ATOM 621 C CA . PRO A 1 88 ? -15.855 -12.603 5.145 1.00 61.38 88 PRO A CA 1
ATOM 622 C C . PRO A 1 88 ? -15.380 -13.162 6.493 1.00 61.38 88 PRO A C 1
ATOM 624 O O . PRO A 1 88 ? -15.609 -12.520 7.516 1.00 61.38 88 PRO A O 1
ATOM 627 N N . LEU A 1 89 ? -14.705 -14.321 6.520 1.00 72.88 89 LEU A N 1
ATOM 628 C CA . LEU A 1 89 ? -14.132 -14.889 7.743 1.00 72.88 89 LEU A CA 1
ATOM 629 C C . LEU A 1 89 ? -12.747 -14.318 8.086 1.00 72.88 89 LEU A C 1
ATOM 631 O O . LEU A 1 89 ? -12.240 -14.582 9.177 1.00 72.88 89 LEU A O 1
ATOM 635 N N . ARG A 1 90 ? -12.117 -13.546 7.190 1.00 89.12 90 ARG A N 1
ATOM 636 C CA . ARG A 1 90 ? -10.752 -13.053 7.408 1.00 89.12 90 ARG A CA 1
ATOM 637 C C . ARG A 1 90 ? -10.689 -11.988 8.499 1.00 89.12 90 ARG A C 1
ATOM 639 O O . ARG A 1 90 ? -11.342 -10.947 8.420 1.00 89.12 90 ARG A O 1
ATOM 646 N N . THR A 1 91 ? -9.826 -12.212 9.483 1.00 93.69 91 THR A N 1
ATOM 647 C CA . THR A 1 91 ? -9.631 -11.290 10.606 1.00 93.69 91 THR A CA 1
ATOM 648 C C . THR A 1 91 ? -8.970 -9.975 10.159 1.00 93.69 91 THR A C 1
ATOM 650 O O . THR A 1 91 ? -8.209 -9.952 9.183 1.00 93.69 91 THR A O 1
ATOM 653 N N . PRO A 1 92 ? -9.167 -8.858 10.888 1.00 94.50 92 PRO A N 1
ATOM 654 C CA . PRO A 1 92 ? -8.497 -7.590 10.586 1.00 94.50 92 PRO A CA 1
ATOM 655 C C . PRO A 1 92 ? -6.967 -7.695 10.554 1.00 94.50 92 PRO A C 1
ATOM 657 O O . PRO A 1 92 ? -6.325 -7.040 9.731 1.00 94.50 92 PRO A O 1
ATOM 660 N N . ALA A 1 93 ? -6.385 -8.537 11.416 1.00 96.06 93 ALA A N 1
ATOM 661 C CA . ALA A 1 93 ? -4.948 -8.798 11.467 1.00 96.06 93 ALA A CA 1
ATOM 662 C C . ALA A 1 93 ? -4.433 -9.425 10.159 1.00 96.06 93 ALA A C 1
ATOM 664 O O . ALA A 1 93 ? -3.439 -8.964 9.595 1.00 96.06 93 ALA A O 1
ATOM 665 N N . GLU A 1 94 ? -5.140 -10.428 9.634 1.00 96.31 94 GLU A N 1
ATOM 666 C CA . GLU A 1 94 ? -4.801 -11.081 8.366 1.00 96.31 94 GLU A CA 1
ATOM 667 C C . GLU A 1 94 ? -4.974 -10.135 7.173 1.00 96.31 94 GLU A C 1
ATOM 669 O O . GLU A 1 94 ? -4.105 -10.099 6.300 1.00 96.31 94 GLU A O 1
ATOM 674 N N . ARG A 1 95 ? -6.042 -9.320 7.144 1.00 96.00 95 ARG A N 1
ATOM 675 C CA . ARG A 1 95 ? -6.227 -8.294 6.099 1.00 96.00 95 ARG A CA 1
ATOM 676 C C . ARG A 1 95 ? -5.081 -7.283 6.104 1.00 96.00 95 ARG A C 1
ATOM 678 O O . ARG A 1 95 ? -4.472 -7.036 5.062 1.00 96.00 95 ARG A O 1
ATOM 685 N N . LEU A 1 96 ? -4.738 -6.742 7.278 1.00 97.19 96 LEU A N 1
ATOM 686 C CA . LEU A 1 96 ? -3.603 -5.828 7.463 1.00 97.19 96 LEU A CA 1
ATOM 687 C C . LEU A 1 96 ? -2.295 -6.433 6.945 1.00 97.19 96 LEU A C 1
ATOM 689 O O . LEU A 1 96 ? -1.546 -5.755 6.241 1.00 97.19 96 LEU A O 1
ATOM 693 N N . GLU A 1 97 ? -2.027 -7.698 7.264 1.00 97.12 97 GLU A N 1
ATOM 694 C CA . GLU A 1 97 ? -0.807 -8.384 6.846 1.00 97.12 97 GLU A CA 1
ATOM 695 C C . GLU A 1 97 ? -0.777 -8.653 5.330 1.00 97.12 97 GLU A C 1
ATOM 697 O O . GLU A 1 97 ? 0.254 -8.417 4.697 1.00 97.12 97 GLU A O 1
ATOM 702 N N . ARG A 1 98 ? -1.904 -9.027 4.703 1.00 96.25 98 ARG A N 1
ATOM 703 C CA . ARG A 1 98 ? -2.000 -9.172 3.235 1.00 96.25 98 ARG A CA 1
ATOM 704 C C . ARG A 1 98 ? -1.761 -7.846 2.513 1.00 96.25 98 ARG A C 1
ATOM 706 O O . ARG A 1 98 ? -0.928 -7.796 1.606 1.00 96.25 98 ARG A O 1
ATOM 713 N N . ILE A 1 99 ? -2.401 -6.759 2.960 1.00 97.19 99 ILE A N 1
ATOM 714 C CA . ILE A 1 99 ? -2.165 -5.397 2.444 1.00 97.19 99 ILE A CA 1
ATOM 715 C C . ILE A 1 99 ? -0.679 -5.032 2.584 1.00 97.19 99 ILE A C 1
ATOM 717 O O . ILE A 1 99 ? -0.062 -4.516 1.647 1.00 97.19 99 ILE A O 1
ATOM 721 N N . ARG A 1 100 ? -0.077 -5.332 3.744 1.00 96.94 100 ARG A N 1
ATOM 722 C CA . ARG A 1 100 ? 1.337 -5.061 4.028 1.00 96.94 100 ARG A CA 1
ATOM 723 C C . ARG A 1 100 ? 2.276 -5.792 3.073 1.00 96.94 100 ARG A C 1
ATOM 725 O O . ARG A 1 100 ? 3.247 -5.188 2.618 1.00 96.94 100 ARG A O 1
ATOM 732 N N . GLN A 1 101 ? 2.009 -7.065 2.793 1.00 96.25 101 GLN A N 1
ATOM 733 C CA . GLN A 1 101 ? 2.835 -7.908 1.929 1.00 96.25 101 GLN A CA 1
ATOM 734 C C . GLN A 1 101 ? 2.722 -7.487 0.459 1.00 96.25 101 GLN A C 1
ATOM 736 O O . GLN A 1 101 ? 3.736 -7.109 -0.136 1.00 96.25 101 GLN A O 1
ATOM 741 N N . ALA A 1 102 ? 1.502 -7.454 -0.088 1.00 96.06 102 ALA A N 1
ATOM 742 C CA . ALA A 1 102 ? 1.223 -7.111 -1.486 1.00 96.06 102 ALA A CA 1
ATOM 743 C C . ALA A 1 102 ? 1.794 -5.738 -1.883 1.00 96.06 102 ALA A C 1
ATOM 745 O O . ALA A 1 102 ? 2.451 -5.588 -2.913 1.00 96.06 102 ALA A O 1
ATOM 746 N N . LEU A 1 103 ? 1.624 -4.732 -1.019 1.00 96.38 103 LEU A N 1
ATOM 747 C CA . LEU A 1 103 ? 2.114 -3.371 -1.257 1.00 96.38 103 LEU A CA 1
ATOM 748 C C . LEU A 1 103 ? 3.533 -3.124 -0.697 1.00 96.38 103 LEU A C 1
ATOM 750 O O . LEU A 1 103 ? 4.080 -2.030 -0.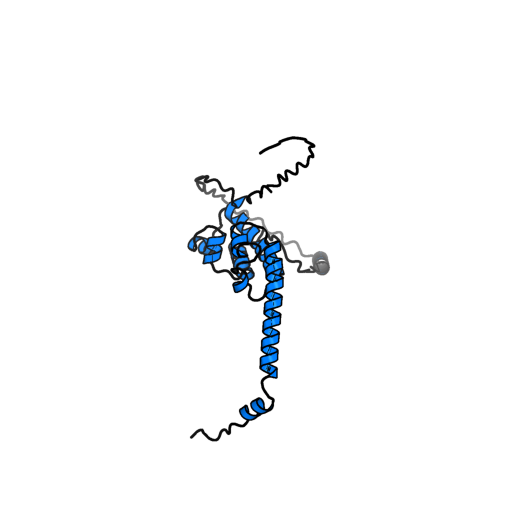852 1.00 96.38 103 LEU A O 1
ATOM 754 N N . SER A 1 104 ? 4.153 -4.121 -0.051 1.00 96.44 104 SER A N 1
ATOM 755 C CA . SER A 1 104 ? 5.454 -4.018 0.638 1.00 96.44 104 SER A CA 1
ATOM 756 C C . SER A 1 104 ? 5.570 -2.800 1.573 1.00 96.44 104 SER A C 1
ATOM 758 O O . SER A 1 104 ? 6.549 -2.044 1.541 1.00 96.44 104 SER A O 1
ATOM 760 N N . LEU A 1 105 ? 4.546 -2.599 2.401 1.00 96.44 105 LEU A N 1
ATOM 761 C CA . LEU A 1 105 ? 4.416 -1.461 3.310 1.00 96.44 105 LEU A CA 1
ATOM 762 C C . LEU A 1 105 ? 5.022 -1.729 4.691 1.00 96.44 105 LEU A C 1
ATOM 764 O O . LEU A 1 105 ? 5.215 -2.867 5.122 1.00 96.44 105 LEU A O 1
ATOM 768 N N . THR A 1 106 ? 5.297 -0.650 5.423 1.00 96.56 106 THR A N 1
ATOM 769 C CA . THR A 1 106 ? 5.605 -0.706 6.856 1.00 96.56 106 THR A CA 1
ATOM 770 C C . THR A 1 106 ? 4.351 -0.422 7.685 1.00 96.56 106 THR A C 1
ATOM 772 O O . THR A 1 106 ? 3.405 0.203 7.206 1.00 96.56 106 THR A O 1
ATOM 775 N N . VAL A 1 107 ? 4.366 -0.785 8.972 1.00 96.69 107 VAL A N 1
ATOM 776 C CA . VAL A 1 107 ? 3.300 -0.410 9.927 1.00 96.69 107 VAL A CA 1
ATOM 777 C C . VAL A 1 107 ? 3.098 1.115 9.993 1.00 96.69 107 VAL A C 1
ATOM 779 O O . VAL A 1 107 ? 1.984 1.586 10.196 1.00 96.69 107 VAL A O 1
ATOM 782 N N . THR A 1 108 ? 4.152 1.906 9.760 1.00 97.06 108 THR A N 1
ATOM 783 C CA . THR A 1 108 ? 4.066 3.375 9.672 1.00 97.06 108 THR A CA 1
ATOM 784 C C . THR A 1 108 ? 3.259 3.843 8.459 1.00 97.06 108 THR A C 1
ATOM 786 O O . THR A 1 108 ? 2.580 4.862 8.545 1.00 97.06 108 THR A O 1
ATOM 789 N N . ASP A 1 109 ? 3.311 3.121 7.338 1.00 96.38 109 ASP A N 1
ATOM 790 C CA . ASP A 1 109 ? 2.534 3.458 6.140 1.00 96.38 109 ASP A CA 1
ATOM 791 C C . ASP A 1 109 ? 1.078 3.017 6.274 1.00 96.38 109 ASP A C 1
ATOM 793 O O . ASP A 1 109 ? 0.187 3.780 5.917 1.00 96.38 109 ASP A O 1
ATOM 797 N N . LEU A 1 110 ? 0.830 1.836 6.855 1.00 97.12 110 LEU A N 1
ATOM 798 C CA . LEU A 1 110 ? -0.526 1.380 7.184 1.00 97.12 110 LEU A CA 1
ATOM 799 C C . LEU A 1 110 ? -1.224 2.374 8.119 1.00 97.12 110 LEU A C 1
ATOM 801 O O . LEU A 1 110 ? -2.350 2.777 7.852 1.00 97.12 110 LEU A O 1
ATOM 805 N N . ALA A 1 111 ? -0.525 2.852 9.155 1.00 96.94 111 ALA A N 1
ATOM 806 C CA . ALA A 1 111 ? -1.042 3.881 10.055 1.00 96.94 111 ALA A CA 1
ATOM 807 C C . ALA A 1 111 ? -1.432 5.175 9.310 1.00 96.94 111 ALA A C 1
ATOM 809 O O . ALA A 1 111 ? -2.458 5.773 9.618 1.00 96.94 111 ALA A O 1
ATOM 810 N N . ARG A 1 112 ? -0.666 5.579 8.285 1.00 95.31 112 ARG A N 1
ATOM 811 C CA . ARG A 1 112 ? -0.987 6.743 7.436 1.00 95.31 112 ARG A CA 1
ATOM 812 C C . ARG A 1 112 ? -2.166 6.488 6.488 1.00 95.31 112 ARG A C 1
ATOM 814 O O . ARG A 1 112 ? -3.002 7.370 6.337 1.00 95.31 112 ARG A O 1
ATOM 821 N N . LEU A 1 113 ? -2.253 5.305 5.874 1.00 95.38 113 LEU A N 1
ATOM 822 C CA . LEU A 1 113 ? -3.349 4.917 4.967 1.00 95.38 113 LEU A CA 1
ATOM 823 C C . LEU A 1 113 ? -4.709 4.774 5.667 1.00 95.38 113 LEU A C 1
ATOM 825 O O . LEU A 1 113 ? -5.748 4.977 5.031 1.00 95.38 113 LEU A O 1
ATOM 829 N N . LEU A 1 114 ? -4.670 4.403 6.948 1.00 95.12 114 LEU A N 1
ATOM 830 C CA . LEU A 1 114 ? -5.811 4.196 7.844 1.00 95.12 114 LEU A CA 1
ATOM 831 C C . LEU A 1 114 ? -6.056 5.392 8.785 1.00 95.12 114 LEU A C 1
ATOM 833 O O . LEU A 1 114 ? -6.855 5.277 9.707 1.00 95.12 114 LEU A O 1
ATOM 837 N N . GLU A 1 115 ? -5.340 6.506 8.587 1.00 94.94 115 GLU A N 1
ATOM 838 C CA . GLU A 1 115 ? -5.470 7.765 9.348 1.00 94.94 115 GLU A CA 1
ATOM 839 C C . GLU A 1 115 ? -5.443 7.580 10.884 1.00 94.94 115 GLU A C 1
ATOM 841 O O . GLU A 1 115 ? -6.134 8.256 11.643 1.00 94.94 115 GLU A O 1
ATOM 846 N N . THR A 1 116 ? -4.598 6.657 11.354 1.00 95.81 116 THR A N 1
ATOM 847 C CA . THR A 1 116 ? -4.545 6.175 12.742 1.00 95.81 116 THR A CA 1
ATOM 848 C C . THR A 1 116 ? -3.121 6.190 13.317 1.00 95.81 116 THR A C 1
ATOM 850 O O . THR A 1 116 ? -2.143 6.533 12.649 1.00 95.81 116 THR A O 1
ATOM 853 N N . 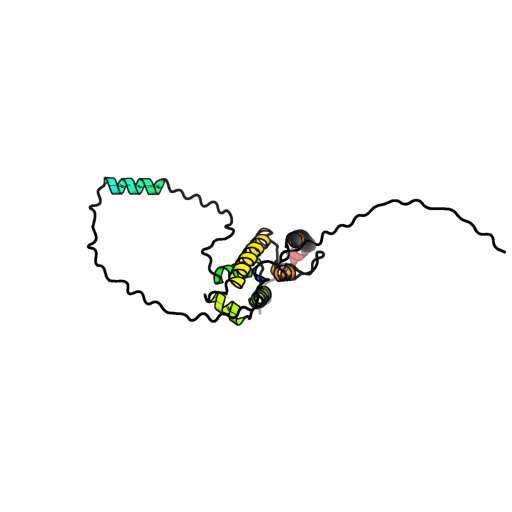SER A 1 117 ? -2.972 5.804 14.586 1.00 97.69 117 SER A N 1
ATOM 854 C CA . SER A 1 117 ? -1.669 5.709 15.251 1.00 97.69 117 SER A CA 1
ATOM 855 C C . SER A 1 117 ? -0.995 4.348 15.019 1.00 97.69 117 SER A C 1
ATOM 857 O O . SER A 1 117 ? -1.657 3.315 14.912 1.00 97.69 117 SER A O 1
ATOM 859 N N . ARG A 1 118 ? 0.347 4.310 15.011 1.00 98.12 118 ARG A N 1
ATOM 860 C CA . ARG A 1 118 ? 1.104 3.041 14.948 1.00 98.12 118 ARG A CA 1
ATOM 861 C C . ARG A 1 118 ? 0.743 2.067 16.087 1.00 98.12 118 ARG A C 1
ATOM 863 O O . ARG A 1 118 ? 0.532 0.901 15.767 1.00 98.12 118 ARG A O 1
ATOM 870 N N . PRO A 1 119 ? 0.631 2.488 17.368 1.00 98.19 119 PRO A N 1
ATOM 871 C CA . PRO A 1 119 ? 0.118 1.630 18.441 1.00 98.19 119 PRO A CA 1
ATOM 872 C C . PRO A 1 119 ? -1.242 0.998 18.132 1.00 98.19 119 PRO A C 1
ATOM 874 O O . PRO A 1 119 ? -1.433 -0.181 18.407 1.00 98.19 119 PRO A O 1
ATOM 877 N N . THR A 1 120 ? -2.158 1.743 17.506 1.00 97.88 120 THR A N 1
ATOM 878 C CA . THR A 1 120 ? -3.479 1.228 17.119 1.00 97.88 120 THR A CA 1
ATOM 879 C C . THR A 1 120 ? -3.370 0.130 16.056 1.00 97.88 120 THR A C 1
ATOM 881 O O . THR A 1 120 ? -4.010 -0.906 16.193 1.00 97.88 120 THR A O 1
ATOM 884 N N . VAL A 1 121 ? -2.498 0.288 15.051 1.00 97.81 121 VAL A N 1
ATOM 885 C CA . VAL A 1 121 ? -2.247 -0.779 14.059 1.00 97.81 121 VAL A CA 1
ATOM 886 C C . VAL A 1 121 ? -1.632 -2.022 14.712 1.00 97.81 121 VAL A C 1
ATOM 888 O O . VAL A 1 121 ? -2.031 -3.133 14.380 1.00 97.81 121 VAL A O 1
ATOM 891 N N . TYR A 1 122 ? -0.706 -1.866 15.666 1.00 98.00 122 TYR A N 1
ATOM 892 C CA . TYR A 1 122 ? -0.180 -3.011 16.425 1.00 98.00 122 TYR A CA 1
ATOM 893 C C . TYR A 1 122 ? -1.260 -3.697 17.274 1.00 98.00 122 TYR A C 1
ATOM 895 O O . TYR A 1 122 ? -1.264 -4.919 17.361 1.00 98.00 122 TYR A O 1
ATOM 903 N N . ALA A 1 123 ? -2.195 -2.945 17.860 1.00 97.81 123 ALA A N 1
ATOM 904 C CA . ALA A 1 123 ? -3.324 -3.520 18.587 1.00 97.81 123 ALA A CA 1
ATOM 905 C C . ALA A 1 123 ? -4.205 -4.390 17.669 1.00 97.81 123 ALA A C 1
ATOM 907 O O . ALA A 1 123 ? -4.550 -5.508 18.045 1.00 97.81 123 ALA A O 1
ATOM 908 N N . TRP A 1 124 ? -4.499 -3.924 16.449 1.00 97.69 124 TRP A N 1
ATOM 909 C CA . TRP A 1 124 ? -5.265 -4.693 15.459 1.00 97.69 124 TRP A CA 1
ATOM 910 C C . TRP A 1 124 ? -4.518 -5.925 14.938 1.00 97.69 124 TRP A C 1
ATOM 912 O O . TRP A 1 124 ? -5.110 -6.993 14.824 1.00 97.69 124 TRP A O 1
ATOM 922 N N . LEU A 1 125 ? -3.205 -5.821 14.699 1.00 96.44 125 LEU A N 1
ATOM 923 C CA . LEU A 1 125 ? -2.356 -6.977 14.369 1.00 96.44 125 LEU A CA 1
ATOM 924 C C . LEU A 1 125 ? -2.315 -8.023 15.500 1.00 96.44 125 LEU A C 1
ATOM 926 O O . LEU A 1 125 ? -2.138 -9.205 15.227 1.00 96.44 125 LEU A O 1
ATOM 930 N N . ASN A 1 126 ? -2.526 -7.600 16.749 1.00 96.62 126 ASN A N 1
ATOM 931 C CA . ASN A 1 126 ? -2.639 -8.469 17.923 1.00 96.62 126 ASN A CA 1
ATOM 932 C C . ASN A 1 126 ? -4.088 -8.938 18.201 1.00 96.62 126 ASN A C 1
ATOM 934 O O . ASN A 1 126 ? -4.365 -9.435 19.292 1.00 96.62 126 ASN A O 1
ATOM 938 N N . GLY A 1 127 ? -5.019 -8.768 17.253 1.00 93.44 127 GLY A N 1
ATOM 939 C CA . GLY A 1 127 ? -6.391 -9.282 17.348 1.00 93.44 127 GLY A CA 1
ATOM 940 C C . GLY A 1 127 ? -7.408 -8.374 18.050 1.00 93.44 127 GLY A C 1
ATOM 941 O O . GLY A 1 127 ? -8.490 -8.841 18.392 1.00 93.44 127 GLY A O 1
ATOM 942 N N . GLN A 1 128 ? -7.106 -7.091 18.282 1.00 95.19 128 GLN A N 1
ATOM 943 C CA . GLN A 1 128 ? -8.149 -6.117 18.642 1.00 95.19 128 GLN A CA 1
ATOM 944 C C . GLN A 1 128 ? -8.987 -5.755 17.409 1.00 95.19 128 GLN A C 1
ATOM 946 O O . GLN A 1 128 ? -8.437 -5.545 16.329 1.00 95.19 128 GLN A O 1
ATOM 951 N N . GLU A 1 129 ? -10.299 -5.605 17.571 1.00 93.81 129 GLU A N 1
ATOM 952 C CA . GLU A 1 129 ? -11.178 -5.246 16.454 1.00 93.81 129 GLU A CA 1
ATOM 953 C C . GLU A 1 129 ? -11.099 -3.728 16.149 1.00 93.81 129 GLU A C 1
ATOM 955 O O . GLU A 1 129 ? -11.142 -2.901 17.072 1.00 93.81 129 GLU A O 1
ATOM 960 N N . PRO A 1 130 ? -10.949 -3.311 14.877 1.00 94.69 130 PRO A N 1
ATOM 961 C CA . PRO A 1 130 ? -11.133 -1.927 14.456 1.00 94.69 130 PRO A CA 1
ATOM 962 C C . PRO A 1 130 ? -12.588 -1.463 14.595 1.00 94.69 130 PRO A C 1
ATOM 964 O O . PRO A 1 130 ? -13.518 -2.233 14.812 1.00 94.69 130 PRO A O 1
ATOM 967 N N . ARG A 1 131 ? -12.797 -0.154 14.443 1.00 92.56 131 ARG A N 1
ATOM 968 C CA . ARG A 1 131 ? -14.147 0.409 14.316 1.00 92.56 131 ARG A CA 1
ATOM 969 C C . ARG A 1 131 ? -14.753 0.054 12.943 1.00 92.56 131 ARG A C 1
ATOM 971 O O . ARG A 1 131 ? -13.980 -0.165 12.009 1.00 92.56 131 ARG A O 1
ATOM 978 N N . PRO A 1 132 ? -16.093 0.037 12.784 1.00 89.94 132 PRO A N 1
ATOM 979 C CA . PRO A 1 132 ? -16.738 -0.369 11.528 1.00 89.94 132 PRO A CA 1
ATOM 980 C C . PRO A 1 132 ? -16.296 0.429 10.289 1.00 89.94 132 PRO A C 1
ATOM 982 O O . PRO A 1 132 ? -16.025 -0.159 9.249 1.00 89.94 132 PRO A O 1
ATOM 985 N N . ASP A 1 133 ? -16.120 1.746 10.422 1.00 90.00 133 ASP A N 1
ATOM 986 C CA . ASP A 1 133 ? -15.601 2.647 9.379 1.00 90.00 133 ASP A CA 1
ATOM 987 C C . ASP A 1 133 ? -14.188 2.253 8.912 1.00 90.00 133 ASP A C 1
ATOM 989 O O . ASP A 1 133 ? -13.878 2.232 7.718 1.00 90.00 133 ASP A O 1
ATOM 993 N N . VAL A 1 134 ? -13.328 1.874 9.856 1.00 94.00 134 VAL A N 1
ATOM 994 C CA . VAL A 1 134 ? -11.986 1.359 9.563 1.00 94.00 134 VAL A CA 1
ATOM 995 C C . VAL A 1 134 ? -12.045 -0.058 8.981 1.00 94.00 134 VAL A C 1
ATOM 997 O O . VAL A 1 134 ? -11.219 -0.397 8.135 1.00 94.00 134 VAL A O 1
ATOM 1000 N N . HIS A 1 135 ? -13.011 -0.884 9.389 1.00 93.12 135 HIS A N 1
ATOM 1001 C CA . HIS A 1 135 ? -13.197 -2.236 8.857 1.00 93.12 135 HIS A CA 1
ATOM 1002 C C . HIS A 1 135 ? -13.583 -2.192 7.365 1.00 93.12 135 HIS A C 1
ATOM 1004 O O . HIS A 1 135 ? -12.934 -2.852 6.555 1.00 93.12 135 HIS A O 1
ATOM 1010 N N . GLU A 1 136 ? -14.534 -1.335 6.966 1.00 92.19 136 GLU A N 1
ATOM 1011 C CA . GLU A 1 136 ? -14.857 -1.072 5.549 1.00 92.19 136 GLU A CA 1
ATOM 1012 C C . GLU A 1 136 ? -13.626 -0.609 4.754 1.00 92.19 136 GLU A C 1
ATOM 1014 O O . GLU A 1 136 ? -13.345 -1.092 3.652 1.00 92.19 136 GLU A O 1
ATOM 1019 N N . ARG A 1 137 ? -12.839 0.306 5.334 1.00 94.19 137 ARG A N 1
ATOM 1020 C CA . ARG A 1 137 ? -11.593 0.796 4.734 1.00 94.19 137 ARG A CA 1
ATOM 1021 C C . ARG A 1 137 ? -10.546 -0.312 4.565 1.00 94.19 137 ARG A C 1
ATOM 1023 O O . ARG A 1 137 ? -9.820 -0.294 3.571 1.00 94.19 137 ARG A O 1
ATOM 1030 N N . LEU A 1 138 ? -10.453 -1.263 5.497 1.00 95.25 138 LEU A N 1
ATOM 1031 C CA . LEU A 1 138 ? -9.556 -2.418 5.389 1.00 95.25 138 LEU A CA 1
ATOM 1032 C C . LEU A 1 138 ? -9.979 -3.369 4.268 1.00 95.25 138 LEU A C 1
ATOM 1034 O O . LEU A 1 138 ? -9.112 -3.784 3.505 1.00 95.25 138 LEU A O 1
ATOM 1038 N N . VAL A 1 139 ? -11.275 -3.661 4.126 1.00 94.06 139 VAL A N 1
ATOM 1039 C CA . VAL A 1 139 ? -11.799 -4.491 3.024 1.00 94.06 139 VAL A CA 1
ATOM 1040 C C . VAL A 1 139 ? -11.489 -3.844 1.669 1.00 94.06 139 VAL A C 1
ATOM 1042 O O . VAL A 1 139 ? -10.915 -4.491 0.793 1.00 94.06 139 VAL A O 1
ATOM 1045 N N . TRP A 1 140 ? -11.745 -2.538 1.521 1.00 95.06 140 TRP A N 1
ATOM 1046 C CA . TRP A 1 140 ? -11.381 -1.801 0.303 1.00 95.06 140 TRP A CA 1
ATOM 1047 C C . TRP A 1 140 ? -9.870 -1.851 0.024 1.00 95.06 140 TRP A C 1
ATOM 1049 O O . TRP A 1 140 ? -9.451 -2.137 -1.096 1.00 95.06 140 TRP A O 1
ATOM 1059 N N . LEU A 1 141 ? -9.027 -1.607 1.037 1.00 96.75 141 LEU A N 1
ATOM 1060 C CA . LEU A 1 141 ? -7.569 -1.659 0.876 1.00 96.75 141 LEU A CA 1
ATOM 1061 C C . LEU A 1 141 ? -7.067 -3.067 0.524 1.00 96.75 141 LEU A C 1
ATOM 1063 O O . LEU A 1 141 ? -6.108 -3.174 -0.237 1.00 96.75 141 LEU A O 1
ATOM 1067 N N . GLU A 1 142 ? -7.688 -4.128 1.045 1.00 95.81 142 GLU A N 1
ATOM 1068 C CA . GLU A 1 142 ? -7.356 -5.516 0.703 1.00 95.81 142 GLU A CA 1
ATOM 1069 C C . GLU A 1 142 ? -7.689 -5.823 -0.762 1.00 95.81 142 GLU A C 1
ATOM 1071 O O . GLU A 1 142 ? -6.837 -6.355 -1.477 1.00 95.81 142 GLU A O 1
ATOM 1076 N N . GLN A 1 143 ? -8.873 -5.422 -1.237 1.00 95.12 143 GLN A N 1
ATOM 1077 C CA . GLN A 1 143 ? -9.268 -5.576 -2.640 1.00 95.12 143 GLN A CA 1
ATOM 1078 C C . GLN A 1 143 ? -8.281 -4.865 -3.578 1.00 95.12 143 GLN A C 1
ATOM 1080 O O . GLN A 1 143 ? -7.733 -5.479 -4.496 1.00 95.12 143 GLN A O 1
ATOM 1085 N N . GLN A 1 144 ? -7.980 -3.594 -3.296 1.00 96.50 144 GLN A N 1
ATOM 1086 C CA . GLN A 1 144 ? -7.022 -2.808 -4.074 1.00 96.50 144 GLN A CA 1
ATOM 1087 C C . GLN A 1 144 ? -5.597 -3.386 -4.009 1.00 96.50 144 GLN A C 1
ATOM 1089 O O . GLN A 1 144 ? -4.876 -3.384 -5.006 1.00 96.50 144 GLN A O 1
ATOM 1094 N N . ALA A 1 145 ? -5.176 -3.931 -2.865 1.00 96.31 145 ALA A N 1
ATOM 1095 C CA . ALA A 1 145 ? -3.897 -4.627 -2.749 1.00 96.31 145 ALA A CA 1
ATOM 1096 C C . ALA A 1 145 ? -3.848 -5.901 -3.617 1.00 96.31 145 ALA A C 1
ATOM 1098 O O . ALA A 1 145 ? -2.809 -6.181 -4.215 1.00 96.31 145 ALA A O 1
ATOM 1099 N N . GLY A 1 146 ? -4.967 -6.623 -3.749 1.00 95.50 146 GLY A N 1
ATOM 1100 C CA . GLY A 1 146 ? -5.112 -7.761 -4.660 1.00 95.50 146 GLY A CA 1
ATOM 1101 C C . GLY A 1 146 ? -4.956 -7.383 -6.137 1.00 95.50 146 GLY A C 1
ATOM 1102 O O . GLY A 1 146 ? -4.232 -8.057 -6.868 1.00 95.50 146 GLY A O 1
ATOM 1103 N N . GLU A 1 147 ? -5.553 -6.271 -6.575 1.00 95.12 147 GLU A N 1
ATOM 1104 C CA . GLU A 1 147 ? -5.388 -5.742 -7.943 1.00 95.12 147 GLU A CA 1
ATOM 1105 C C . GLU A 1 147 ? -3.925 -5.369 -8.251 1.00 95.12 147 GLU A C 1
ATOM 1107 O O . GLU A 1 147 ? -3.402 -5.649 -9.337 1.00 95.12 147 GLU A O 1
ATOM 1112 N N . VAL A 1 148 ? -3.230 -4.776 -7.274 1.00 96.00 148 VAL A N 1
ATOM 1113 C CA . VAL A 1 148 ? -1.809 -4.416 -7.391 1.00 96.00 148 VAL A CA 1
ATOM 1114 C C . VAL A 1 148 ? -0.917 -5.664 -7.446 1.00 96.00 148 VAL A C 1
ATOM 1116 O O . VAL A 1 148 ? 0.010 -5.713 -8.262 1.00 96.00 148 VAL A O 1
ATOM 1119 N N . ASP A 1 149 ? -1.194 -6.685 -6.629 1.00 95.25 149 ASP A N 1
ATOM 1120 C CA . ASP A 1 149 ? -0.443 -7.949 -6.624 1.00 95.25 149 ASP A CA 1
ATOM 1121 C C . ASP A 1 149 ? -0.662 -8.762 -7.912 1.00 95.25 149 ASP A C 1
ATOM 1123 O O . ASP A 1 149 ? 0.291 -9.292 -8.492 1.00 95.25 149 ASP A O 1
ATOM 1127 N N . ALA A 1 150 ? -1.886 -8.758 -8.455 1.00 94.81 150 ALA A N 1
ATOM 1128 C CA . ALA A 1 150 ? -2.208 -9.377 -9.742 1.00 94.81 150 ALA A CA 1
ATOM 1129 C C . ALA A 1 150 ? -1.367 -8.811 -10.907 1.00 94.81 150 ALA A C 1
ATOM 1131 O O . ALA A 1 150 ? -1.029 -9.540 -11.844 1.00 94.81 150 ALA A O 1
ATOM 1132 N N . CYS A 1 151 ? -0.940 -7.544 -10.825 1.00 93.81 151 CYS A N 1
ATOM 1133 C CA . CYS A 1 151 ? -0.024 -6.933 -11.794 1.00 93.81 151 CYS A CA 1
ATOM 1134 C C . CYS A 1 151 ? 1.429 -7.455 -11.697 1.00 93.81 151 CYS A C 1
ATOM 1136 O O . CYS A 1 151 ? 2.242 -7.158 -12.579 1.00 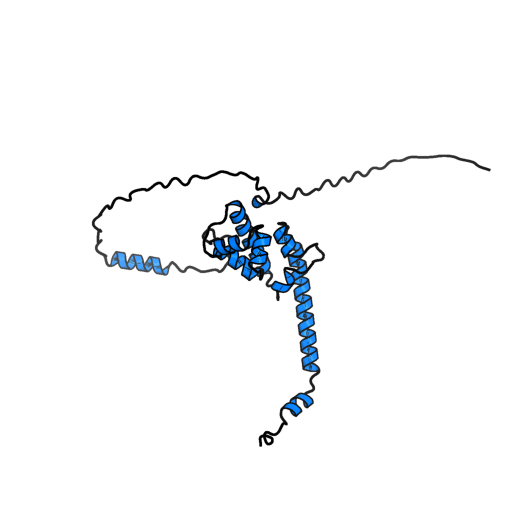93.81 151 CYS A O 1
ATOM 1138 N N . ARG A 1 152 ? 1.774 -8.219 -10.645 1.00 94.44 152 ARG A N 1
ATOM 1139 C CA . ARG A 1 152 ? 3.086 -8.850 -10.383 1.00 94.44 152 ARG A CA 1
ATOM 1140 C C . ARG A 1 152 ? 4.272 -7.896 -10.572 1.00 94.44 152 ARG A C 1
ATOM 1142 O O . ARG A 1 152 ? 5.281 -8.230 -11.200 1.00 94.44 152 ARG A O 1
ATOM 1149 N N . LEU A 1 153 ? 4.141 -6.676 -10.049 1.00 93.69 153 LEU A N 1
ATOM 1150 C CA . LEU A 1 153 ? 5.092 -5.588 -10.280 1.00 93.69 153 LEU A CA 1
ATOM 1151 C C . LEU A 1 153 ? 6.454 -5.856 -9.598 1.00 93.69 153 LEU A C 1
ATOM 1153 O O . LEU A 1 153 ? 6.547 -5.872 -8.366 1.00 93.69 153 LEU A O 1
ATOM 1157 N N . PRO A 1 154 ? 7.561 -6.009 -10.353 1.00 91.69 154 PRO A N 1
ATOM 1158 C CA . PRO A 1 154 ? 8.868 -6.283 -9.766 1.00 91.69 154 PRO A CA 1
ATOM 1159 C C . PRO A 1 154 ? 9.377 -5.072 -8.976 1.00 91.69 154 PRO A C 1
ATOM 1161 O O . PRO A 1 154 ? 9.450 -3.965 -9.507 1.00 91.69 154 PRO A O 1
ATOM 1164 N N . ARG A 1 155 ? 9.835 -5.297 -7.735 1.00 91.19 155 ARG A N 1
ATOM 1165 C CA . ARG A 1 155 ? 10.262 -4.237 -6.792 1.00 91.19 155 ARG A CA 1
ATOM 1166 C C . ARG A 1 155 ? 9.127 -3.264 -6.431 1.00 91.19 155 ARG A C 1
ATOM 1168 O O . ARG A 1 155 ? 9.349 -2.052 -6.364 1.00 91.19 155 ARG A O 1
ATOM 1175 N N . ILE A 1 156 ? 7.931 -3.799 -6.167 1.00 94.69 156 ILE A N 1
ATOM 1176 C CA . ILE A 1 156 ? 6.746 -3.041 -5.730 1.00 94.69 156 ILE A CA 1
ATOM 1177 C C . ILE A 1 156 ? 7.059 -2.032 -4.608 1.00 94.69 156 ILE A C 1
ATOM 1179 O O . ILE A 1 156 ? 6.655 -0.875 -4.697 1.00 94.69 156 ILE A O 1
ATOM 1183 N N . ASN A 1 157 ? 7.924 -2.397 -3.652 1.00 92.94 157 ASN A N 1
ATOM 1184 C CA . ASN A 1 157 ? 8.409 -1.530 -2.569 1.00 92.94 157 ASN A CA 1
ATOM 1185 C C . ASN A 1 157 ? 9.023 -0.183 -3.016 1.00 92.94 157 ASN A C 1
ATOM 1187 O O . ASN A 1 157 ? 8.995 0.787 -2.257 1.00 92.94 157 ASN A O 1
ATOM 1191 N N . LYS A 1 158 ? 9.593 -0.109 -4.227 1.00 92.62 158 LYS A N 1
ATOM 1192 C CA . LYS A 1 158 ? 10.109 1.133 -4.831 1.00 92.62 158 LYS A CA 1
ATOM 1193 C C . LYS A 1 158 ? 9.083 1.826 -5.727 1.00 92.62 158 LYS A C 1
ATOM 1195 O O . LYS A 1 158 ? 9.145 3.041 -5.882 1.00 92.62 158 LYS A O 1
ATOM 1200 N N . LEU A 1 159 ? 8.173 1.063 -6.327 1.00 94.25 159 LEU A N 1
ATOM 1201 C CA . LEU A 1 159 ? 7.181 1.556 -7.283 1.00 94.25 159 LEU A CA 1
ATOM 1202 C C . LEU A 1 159 ? 5.985 2.223 -6.588 1.00 94.25 159 LEU A C 1
ATOM 1204 O O . LEU A 1 159 ? 5.557 3.283 -7.031 1.00 94.25 159 LEU A O 1
ATOM 1208 N N . VAL A 1 160 ? 5.523 1.680 -5.456 1.00 95.31 160 VAL A N 1
ATOM 1209 C CA . VAL A 1 160 ? 4.389 2.197 -4.658 1.00 95.31 160 VAL A CA 1
ATOM 1210 C C . VAL A 1 160 ? 4.519 3.681 -4.302 1.00 95.31 160 VAL A C 1
ATOM 1212 O O . VAL A 1 160 ? 3.531 4.408 -4.319 1.00 95.31 160 VAL A O 1
ATOM 1215 N N . ARG A 1 161 ? 5.741 4.139 -4.004 1.00 94.69 161 ARG A N 1
ATOM 1216 C CA . ARG A 1 161 ? 6.042 5.520 -3.577 1.00 94.69 161 ARG A CA 1
ATOM 1217 C C . ARG A 1 161 ? 6.534 6.422 -4.706 1.00 94.69 161 ARG A C 1
ATOM 1219 O O . ARG A 1 161 ? 6.892 7.570 -4.458 1.00 94.69 161 ARG A O 1
ATOM 1226 N N . ARG A 1 162 ? 6.659 5.900 -5.926 1.00 94.31 162 ARG A N 1
ATOM 1227 C CA . ARG A 1 162 ? 7.221 6.659 -7.040 1.00 94.31 162 ARG A CA 1
ATOM 1228 C C . ARG A 1 162 ? 6.175 7.646 -7.570 1.00 94.31 162 ARG A C 1
ATOM 1230 O O . ARG A 1 162 ? 5.071 7.200 -7.867 1.00 94.31 162 ARG A O 1
ATOM 1237 N N . PRO A 1 163 ? 6.508 8.935 -7.755 1.00 95.81 163 PRO A N 1
ATOM 1238 C CA . PRO A 1 163 ? 5.637 9.867 -8.464 1.00 95.81 163 PRO A CA 1
ATOM 1239 C C . PRO A 1 163 ? 5.394 9.420 -9.912 1.00 95.81 163 PRO A C 1
ATOM 1241 O O . PRO A 1 163 ? 6.339 9.057 -10.621 1.00 95.81 163 PRO A O 1
ATOM 1244 N N . LEU A 1 164 ? 4.133 9.460 -10.333 1.00 94.88 164 LEU A N 1
ATOM 1245 C CA . LEU A 1 164 ? 3.638 9.064 -11.651 1.00 94.88 164 LEU A CA 1
ATOM 1246 C C . LEU A 1 164 ? 3.136 10.280 -12.434 1.00 94.88 164 LEU A C 1
ATOM 1248 O O . LEU A 1 164 ? 2.829 11.329 -11.861 1.00 94.88 164 LEU A O 1
ATOM 1252 N N . ARG A 1 165 ? 3.036 10.146 -13.760 1.00 92.00 165 ARG A N 1
ATOM 1253 C CA . ARG A 1 165 ? 2.552 11.218 -14.646 1.00 92.00 165 ARG A CA 1
ATOM 1254 C C . ARG A 1 165 ? 1.062 11.475 -14.476 1.00 92.00 165 ARG A C 1
ATOM 1256 O O . ARG A 1 165 ? 0.643 12.618 -14.605 1.00 92.00 165 ARG A O 1
ATOM 1263 N N . CYS A 1 166 ? 0.292 10.447 -14.122 1.00 85.88 166 CYS A N 1
ATOM 1264 C CA . CYS A 1 166 ? -1.120 10.572 -13.753 1.00 85.88 166 CYS A CA 1
ATOM 1265 C C . CYS A 1 166 ? -1.356 11.335 -12.428 1.00 85.88 166 CYS A C 1
ATOM 1267 O O . CYS A 1 166 ? -2.497 11.474 -11.998 1.00 85.88 166 CYS A O 1
ATOM 1269 N N . GLY A 1 167 ? -0.309 11.819 -11.751 1.00 85.69 167 GLY A N 1
ATOM 1270 C CA . GLY A 1 167 ? -0.415 12.585 -10.511 1.00 85.69 167 GLY A CA 1
ATOM 1271 C C . GLY A 1 167 ? -0.320 11.712 -9.258 1.00 85.69 167 GLY A C 1
ATOM 1272 O O . GLY A 1 167 ? -1.002 10.691 -9.126 1.00 85.69 167 GLY A O 1
ATOM 1273 N N . GLY A 1 168 ? 0.543 12.145 -8.332 1.00 92.88 168 GLY A N 1
ATOM 1274 C CA . GLY A 1 168 ? 0.873 11.421 -7.103 1.00 92.88 168 GLY A CA 1
ATOM 1275 C C . GLY A 1 168 ? 1.634 10.114 -7.342 1.00 92.88 168 GLY A C 1
ATOM 1276 O O . GLY A 1 168 ? 2.025 9.780 -8.458 1.00 92.88 168 GLY A O 1
ATOM 1277 N N . SER A 1 169 ? 1.866 9.377 -6.263 1.00 96.25 169 SER A N 1
ATOM 1278 C CA . SER A 1 169 ? 2.268 7.972 -6.279 1.00 96.25 169 SER A CA 1
ATOM 1279 C C . SER A 1 169 ? 1.059 7.049 -6.091 1.00 96.25 169 SER A C 1
ATOM 1281 O O . SER A 1 169 ? -0.034 7.496 -5.732 1.00 96.25 169 SER A O 1
ATOM 1283 N N . LEU A 1 170 ? 1.253 5.741 -6.290 1.00 96.31 170 LEU A N 1
ATOM 1284 C CA . LEU A 1 170 ? 0.219 4.737 -6.009 1.00 96.31 170 LEU A CA 1
ATOM 1285 C C . LEU A 1 170 ? -0.231 4.791 -4.536 1.00 96.31 170 LEU A C 1
ATOM 1287 O O . LEU A 1 170 ? -1.419 4.663 -4.251 1.00 96.31 170 LEU A O 1
ATOM 1291 N N . LEU A 1 171 ? 0.702 5.044 -3.610 1.00 95.69 171 LEU A N 1
ATOM 1292 C CA . LEU A 1 171 ? 0.404 5.212 -2.186 1.00 95.69 171 LEU A CA 1
ATOM 1293 C C . LEU A 1 171 ? -0.489 6.431 -1.914 1.00 95.69 171 LEU A C 1
ATOM 1295 O O . LEU A 1 171 ? -1.411 6.338 -1.109 1.00 95.69 171 LEU A O 1
ATOM 1299 N N . ASP A 1 172 ? -0.248 7.551 -2.601 1.00 95.44 172 ASP A N 1
ATOM 1300 C CA . ASP A 1 172 ? -1.059 8.764 -2.433 1.00 95.44 172 ASP A CA 1
ATOM 1301 C C . ASP A 1 172 ? -2.489 8.562 -2.961 1.00 95.44 172 ASP A C 1
ATOM 1303 O O . ASP A 1 172 ? -3.449 9.025 -2.346 1.00 95.44 172 ASP A O 1
ATOM 1307 N N . ARG A 1 173 ? -2.639 7.832 -4.076 1.00 95.56 173 ARG A N 1
ATOM 1308 C CA . ARG A 1 173 ? -3.943 7.467 -4.660 1.00 95.56 173 ARG A CA 1
ATOM 1309 C C . ARG A 1 173 ? -4.736 6.537 -3.742 1.00 95.56 173 ARG A C 1
ATOM 1311 O O . ARG A 1 173 ? -5.892 6.825 -3.430 1.00 95.56 173 ARG A O 1
ATOM 1318 N N . LEU A 1 174 ? -4.085 5.498 -3.208 1.00 95.69 174 LEU A N 1
ATOM 1319 C CA . LEU A 1 174 ? -4.642 4.636 -2.157 1.00 95.69 174 LEU A CA 1
ATOM 1320 C C . LEU A 1 174 ? -5.081 5.448 -0.930 1.00 95.69 174 LEU A C 1
ATOM 1322 O O . LEU A 1 174 ? -6.161 5.211 -0.384 1.00 95.69 174 LEU A O 1
ATOM 1326 N N . GLN A 1 175 ? -4.274 6.427 -0.501 1.00 94.56 175 GLN A N 1
ATOM 1327 C CA . GLN A 1 175 ? -4.613 7.295 0.625 1.00 94.56 175 GLN A CA 1
ATOM 1328 C C . GLN A 1 175 ? -5.865 8.134 0.332 1.00 94.56 175 GLN A C 1
ATOM 1330 O O . GLN A 1 175 ? -6.758 8.191 1.177 1.00 94.56 175 GLN A O 1
ATOM 1335 N N . ARG A 1 176 ? -5.988 8.733 -0.858 1.00 92.88 176 ARG A N 1
ATOM 1336 C CA . ARG A 1 176 ? -7.174 9.526 -1.233 1.00 92.88 176 ARG A CA 1
ATOM 1337 C C . ARG A 1 176 ? -8.428 8.679 -1.468 1.00 92.88 176 ARG A C 1
ATOM 1339 O O . ARG A 1 176 ? -9.517 9.154 -1.160 1.00 92.88 176 ARG A O 1
ATOM 1346 N N . GLY A 1 177 ? -8.274 7.429 -1.907 1.00 92.25 177 GLY A N 1
ATOM 1347 C CA . GLY A 1 177 ? -9.383 6.574 -2.351 1.00 92.25 177 GLY A CA 1
ATOM 1348 C C . GLY A 1 177 ? -9.674 6.712 -3.850 1.00 92.25 177 GLY A C 1
ATOM 1349 O O . GLY A 1 177 ? -10.809 6.535 -4.273 1.00 92.25 177 GLY A O 1
ATOM 1350 N N . GLU A 1 178 ? -8.663 7.086 -4.638 1.00 93.19 178 GLU A N 1
ATOM 1351 C CA . GLU A 1 178 ? -8.751 7.284 -6.092 1.00 93.19 178 GLU A CA 1
ATOM 1352 C C . GLU A 1 178 ? -8.568 5.956 -6.850 1.00 93.19 178 GLU A C 1
ATOM 1354 O O . GLU A 1 178 ? -7.899 5.050 -6.351 1.00 93.19 178 GLU A O 1
ATOM 1359 N N . SER A 1 179 ? -9.094 5.856 -8.081 1.00 92.31 179 SER A N 1
ATOM 1360 C CA . SER A 1 179 ? -8.835 4.697 -8.956 1.00 92.31 179 SER A CA 1
ATOM 1361 C C . SER A 1 179 ? -7.331 4.504 -9.202 1.00 92.31 179 SER A C 1
ATOM 1363 O O . SER A 1 179 ? -6.557 5.458 -9.380 1.00 92.31 179 SER A O 1
ATOM 1365 N N . LEU A 1 180 ? -6.927 3.234 -9.240 1.00 94.94 180 LEU A N 1
ATOM 1366 C CA . LEU A 1 180 ? -5.555 2.807 -9.490 1.00 94.94 180 LEU A CA 1
ATOM 1367 C C . LEU A 1 180 ? -5.294 2.452 -10.963 1.00 94.94 180 LEU A C 1
ATOM 1369 O O . LEU A 1 180 ? -4.138 2.244 -11.322 1.00 94.94 180 LEU A O 1
ATOM 1373 N N . ASP A 1 181 ? -6.315 2.428 -11.829 1.00 94.38 181 ASP A N 1
ATOM 1374 C CA . ASP A 1 181 ? -6.241 1.907 -13.205 1.00 94.38 181 ASP A CA 1
ATOM 1375 C C . ASP A 1 181 ? -5.108 2.522 -14.036 1.00 94.38 181 ASP A C 1
ATOM 1377 O O . ASP A 1 181 ? -4.302 1.822 -14.655 1.00 94.38 181 ASP A O 1
ATOM 1381 N N . GLU A 1 182 ? -5.045 3.853 -14.069 1.00 94.06 182 GLU A N 1
ATOM 1382 C CA . GLU A 1 182 ? -4.024 4.597 -14.811 1.00 94.06 182 GLU A CA 1
ATOM 1383 C C . GLU A 1 182 ? -2.635 4.401 -14.201 1.00 94.06 182 GLU A C 1
ATOM 1385 O O . GLU A 1 182 ? -1.660 4.174 -14.921 1.00 94.06 182 GLU A O 1
ATOM 1390 N N . ALA A 1 183 ? -2.557 4.428 -12.869 1.00 95.56 183 ALA A N 1
ATOM 1391 C CA . ALA A 1 183 ? -1.317 4.268 -12.125 1.00 95.56 183 ALA A CA 1
ATOM 1392 C C . ALA A 1 183 ? -0.719 2.866 -12.320 1.00 95.56 183 ALA A C 1
ATOM 1394 O O . ALA A 1 183 ? 0.484 2.734 -12.544 1.00 95.56 183 ALA A O 1
ATOM 1395 N N . LEU A 1 184 ? -1.549 1.819 -12.308 1.00 96.06 184 LEU A N 1
ATOM 1396 C CA . LEU A 1 184 ? -1.151 0.435 -12.562 1.00 96.06 184 LEU A CA 1
ATOM 1397 C C . LEU A 1 184 ? -0.715 0.216 -14.013 1.00 96.06 184 LEU A C 1
ATOM 1399 O O . LEU A 1 184 ? 0.298 -0.452 -14.250 1.00 96.06 184 LEU A O 1
ATOM 1403 N N . LYS A 1 185 ? -1.403 0.828 -14.986 1.00 95.69 185 LYS A N 1
ATOM 1404 C CA . LYS A 1 185 ? -0.974 0.834 -16.396 1.00 95.69 185 LYS A CA 1
ATOM 1405 C C . LYS A 1 185 ? 0.394 1.511 -16.547 1.00 95.69 185 LYS A C 1
ATOM 1407 O O . LYS A 1 185 ? 1.308 0.910 -17.121 1.00 95.69 185 LYS A O 1
ATOM 1412 N N . GLU A 1 186 ? 0.584 2.708 -15.983 1.00 95.81 186 GLU A N 1
ATOM 1413 C CA . GLU A 1 186 ? 1.869 3.421 -16.027 1.00 95.81 186 GLU A CA 1
ATOM 1414 C C . GLU A 1 186 ? 2.983 2.595 -15.359 1.00 95.81 186 GLU A C 1
ATOM 1416 O O . GLU A 1 186 ? 4.002 2.309 -15.998 1.00 95.81 186 GLU A O 1
ATOM 1421 N N . LEU A 1 187 ? 2.766 2.119 -14.128 1.00 96.12 187 LEU A N 1
ATOM 1422 C CA . LEU A 1 187 ? 3.723 1.301 -13.378 1.00 96.12 187 LEU A CA 1
ATOM 1423 C C . LEU A 1 187 ? 4.099 0.005 -14.098 1.00 96.12 187 LEU A C 1
ATOM 1425 O O . LEU A 1 187 ? 5.279 -0.347 -14.126 1.00 96.12 187 LEU A O 1
ATOM 1429 N N . THR A 1 188 ? 3.144 -0.675 -14.732 1.00 96.00 188 THR A N 1
ATOM 1430 C CA . THR A 1 188 ? 3.412 -1.895 -15.506 1.00 96.00 188 THR A CA 1
ATOM 1431 C C . THR A 1 188 ? 4.314 -1.602 -16.707 1.00 96.00 188 THR A C 1
ATOM 1433 O O . THR A 1 188 ? 5.288 -2.324 -16.944 1.00 96.00 188 THR A O 1
ATOM 1436 N N . THR A 1 189 ? 4.053 -0.523 -17.457 1.00 95.06 189 THR A N 1
ATOM 1437 C CA . THR A 1 189 ? 4.918 -0.145 -18.593 1.00 95.06 189 THR A CA 1
ATOM 1438 C C . THR A 1 189 ? 6.317 0.276 -18.138 1.00 95.06 189 THR A C 1
ATOM 1440 O O . THR A 1 189 ? 7.313 -0.120 -18.751 1.00 95.06 189 THR A O 1
ATOM 1443 N N . LEU A 1 190 ? 6.409 1.022 -17.035 1.00 94.00 190 LEU A N 1
ATOM 1444 C CA . LEU A 1 190 ? 7.661 1.462 -16.431 1.00 94.00 190 LEU A CA 1
ATOM 1445 C C . LEU A 1 190 ? 8.500 0.273 -15.942 1.00 94.00 190 LEU A C 1
ATOM 1447 O O . LEU A 1 190 ? 9.670 0.155 -16.307 1.00 94.00 190 LEU A O 1
ATOM 1451 N N . ALA A 1 191 ? 7.901 -0.637 -15.173 1.00 94.56 191 ALA A N 1
ATOM 1452 C CA . ALA A 1 191 ? 8.577 -1.805 -14.619 1.00 94.56 191 ALA A CA 1
ATOM 1453 C C . ALA A 1 191 ? 9.142 -2.719 -15.721 1.00 94.56 191 ALA A C 1
ATOM 1455 O O . ALA A 1 191 ? 10.295 -3.154 -15.633 1.00 94.56 191 ALA A O 1
ATOM 1456 N N . ARG A 1 192 ? 8.378 -2.938 -16.805 1.00 93.81 192 ARG A N 1
ATOM 1457 C CA . ARG A 1 192 ? 8.840 -3.674 -17.997 1.00 93.81 192 ARG A CA 1
ATOM 1458 C C . ARG A 1 192 ? 10.054 -3.000 -18.648 1.00 93.81 192 ARG A C 1
ATOM 1460 O O . ARG A 1 192 ? 11.046 -3.677 -18.924 1.00 93.81 192 ARG A O 1
ATOM 1467 N N . ARG A 1 193 ? 10.024 -1.673 -18.836 1.00 92.75 193 ARG A N 1
ATOM 1468 C CA . ARG A 1 193 ? 11.156 -0.896 -19.389 1.00 92.75 193 ARG A CA 1
ATOM 1469 C C . ARG A 1 193 ? 12.405 -0.998 -18.506 1.00 92.75 193 ARG A C 1
ATOM 1471 O O . ARG A 1 193 ? 13.492 -1.274 -19.012 1.00 92.75 193 ARG A O 1
ATOM 1478 N N . GLU A 1 194 ? 12.260 -0.854 -17.189 1.00 92.62 194 GLU A N 1
ATOM 1479 C CA . GLU A 1 194 ? 13.375 -0.972 -16.239 1.00 92.62 194 GLU A CA 1
ATOM 1480 C C . GLU A 1 194 ? 13.957 -2.387 -16.147 1.00 92.62 194 GLU A C 1
ATOM 1482 O O . GLU A 1 194 ? 15.146 -2.551 -15.860 1.00 92.62 194 GLU A O 1
ATOM 1487 N N . GLN A 1 195 ? 13.139 -3.422 -16.339 1.00 89.88 195 GLN A N 1
ATOM 1488 C CA . GLN A 1 195 ? 13.603 -4.806 -16.376 1.00 89.88 195 GLN A CA 1
ATOM 1489 C C . GLN A 1 195 ? 14.398 -5.089 -17.656 1.00 89.88 195 GLN A C 1
ATOM 1491 O O . GLN A 1 195 ? 15.515 -5.603 -17.567 1.00 89.88 195 GLN A O 1
ATOM 1496 N N . ALA A 1 196 ? 13.883 -4.674 -18.817 1.00 88.75 196 ALA A N 1
ATOM 1497 C CA . ALA A 1 196 ? 14.573 -4.814 -20.099 1.00 88.75 196 ALA A CA 1
ATOM 1498 C C . ALA A 1 196 ? 15.920 -4.063 -20.121 1.00 88.75 196 ALA A C 1
ATOM 1500 O O . ALA A 1 196 ? 16.930 -4.613 -20.561 1.00 88.75 196 ALA A O 1
ATOM 1501 N N . GLY A 1 197 ? 15.971 -2.838 -19.580 1.00 89.06 197 GLY A N 1
ATOM 1502 C CA . GLY A 1 197 ? 17.217 -2.071 -19.451 1.00 89.06 197 GLY A CA 1
ATOM 1503 C C . GLY A 1 197 ? 18.277 -2.790 -18.605 1.00 89.06 197 GLY A C 1
ATOM 1504 O O . GLY A 1 197 ? 19.426 -2.921 -19.028 1.00 89.06 197 GLY A O 1
ATOM 1505 N N . ARG A 1 198 ? 17.879 -3.348 -17.452 1.00 84.06 198 ARG A N 1
ATOM 1506 C CA . ARG A 1 198 ? 18.776 -4.125 -16.575 1.00 84.06 198 ARG A CA 1
ATOM 1507 C C . ARG A 1 198 ? 19.264 -5.426 -17.213 1.00 84.06 198 ARG A C 1
ATOM 1509 O O . ARG A 1 198 ? 20.416 -5.797 -17.007 1.00 84.06 198 ARG A O 1
ATOM 1516 N N . GLN A 1 199 ? 18.418 -6.117 -17.979 1.00 83.19 199 GLN A N 1
ATOM 1517 C CA . GLN A 1 199 ? 18.824 -7.318 -18.719 1.00 83.19 199 GLN A CA 1
ATOM 1518 C C . GLN A 1 199 ? 19.873 -6.985 -19.788 1.00 83.19 199 GLN A C 1
ATOM 1520 O O . GLN A 1 199 ? 20.895 -7.663 -19.854 1.00 83.19 199 GLN A O 1
ATOM 1525 N N . ARG A 1 200 ? 19.684 -5.896 -20.548 1.00 79.06 200 ARG A N 1
ATOM 1526 C CA . ARG A 1 200 ? 20.670 -5.419 -21.536 1.00 79.06 200 ARG A CA 1
ATOM 1527 C C . ARG A 1 200 ? 22.008 -5.054 -20.892 1.00 79.06 200 ARG A C 1
ATOM 1529 O O . ARG A 1 200 ? 23.041 -5.502 -21.373 1.00 79.06 200 ARG A O 1
ATOM 1536 N N . GLN A 1 201 ? 21.998 -4.312 -19.782 1.00 74.81 201 GLN A N 1
ATOM 1537 C CA . GLN A 1 201 ? 23.225 -3.964 -19.050 1.00 74.81 201 GLN A CA 1
ATOM 1538 C C . GLN A 1 201 ? 23.971 -5.200 -18.526 1.00 74.81 201 GLN A C 1
ATOM 1540 O O . GLN A 1 201 ? 25.191 -5.263 -18.643 1.00 74.81 201 GLN A O 1
ATOM 1545 N N . LYS A 1 202 ? 23.257 -6.208 -18.003 1.00 72.81 202 LYS A N 1
ATOM 1546 C CA . LYS A 1 202 ? 23.875 -7.482 -17.600 1.00 72.81 202 LYS A CA 1
ATOM 1547 C C . LYS A 1 202 ? 24.450 -8.251 -18.791 1.00 72.81 202 LYS A C 1
ATOM 1549 O O . LYS A 1 202 ? 25.568 -8.735 -18.690 1.00 72.81 202 LYS A O 1
ATOM 1554 N N . GLY A 1 203 ? 23.719 -8.339 -19.904 1.00 68.69 203 GLY A N 1
ATOM 1555 C CA . GLY A 1 203 ? 24.197 -8.998 -21.124 1.00 68.69 203 GLY A CA 1
ATOM 1556 C C . GLY A 1 203 ? 25.464 -8.344 -21.679 1.00 68.69 203 GLY A C 1
ATOM 1557 O O . GLY A 1 203 ? 26.424 -9.043 -21.980 1.00 68.69 203 GLY A O 1
ATOM 1558 N N . LEU A 1 204 ? 25.506 -7.008 -21.714 1.00 64.56 204 LEU A N 1
ATOM 1559 C CA . LEU A 1 204 ? 26.696 -6.239 -22.088 1.00 64.56 204 LEU A CA 1
ATOM 1560 C C . LEU A 1 204 ? 27.867 -6.483 -21.125 1.00 64.56 204 LEU A C 1
ATOM 1562 O O . LEU A 1 204 ? 28.971 -6.732 -21.585 1.00 64.56 204 LEU A O 1
ATOM 1566 N N . ALA A 1 205 ? 27.639 -6.475 -19.809 1.00 60.38 205 ALA A N 1
ATOM 1567 C CA . ALA A 1 205 ? 28.695 -6.725 -18.822 1.00 60.38 205 ALA A CA 1
ATOM 1568 C C . ALA A 1 205 ? 29.241 -8.168 -18.852 1.00 60.38 205 ALA A C 1
ATOM 1570 O O . ALA A 1 205 ? 30.399 -8.384 -18.510 1.00 60.38 205 ALA A O 1
ATOM 1571 N N . VAL A 1 206 ? 28.427 -9.149 -19.258 1.00 60.41 206 VAL A N 1
ATOM 1572 C CA . VAL A 1 206 ? 28.868 -10.539 -19.464 1.00 60.41 206 VAL A CA 1
ATOM 1573 C C . VAL A 1 206 ? 29.617 -10.684 -20.790 1.00 60.41 206 VAL A C 1
ATOM 1575 O O . VAL A 1 206 ? 30.679 -11.290 -20.806 1.00 60.41 206 VAL A O 1
ATOM 1578 N N . ALA A 1 207 ? 29.119 -10.089 -21.878 1.00 60.75 207 ALA A N 1
ATOM 1579 C CA . ALA A 1 207 ? 29.774 -10.125 -23.189 1.00 60.75 207 ALA A CA 1
ATOM 1580 C C . ALA A 1 207 ? 31.071 -9.293 -23.255 1.00 60.75 207 ALA A C 1
ATOM 1582 O O . ALA A 1 207 ? 31.928 -9.566 -24.088 1.00 60.75 207 ALA A O 1
ATOM 1583 N N . ALA A 1 208 ? 31.215 -8.284 -22.389 1.00 59.16 208 ALA A N 1
ATOM 1584 C CA . ALA A 1 208 ? 32.420 -7.464 -22.277 1.00 59.16 208 ALA A CA 1
ATOM 1585 C C . ALA A 1 208 ? 33.560 -8.142 -21.499 1.00 59.16 208 ALA A C 1
ATOM 1587 O O . ALA A 1 208 ? 34.690 -7.677 -21.598 1.00 59.16 208 ALA A O 1
ATOM 1588 N N . ARG A 1 209 ? 33.295 -9.226 -20.752 1.00 59.28 209 ARG A N 1
ATOM 1589 C CA . ARG A 1 209 ? 34.367 -10.076 -20.217 1.00 59.28 209 ARG A CA 1
ATOM 1590 C C . ARG A 1 209 ? 34.897 -10.942 -21.345 1.00 59.28 209 ARG A C 1
ATOM 1592 O O . ARG A 1 209 ? 34.171 -11.783 -21.877 1.00 59.28 209 ARG A O 1
ATOM 1599 N N . SER A 1 210 ? 36.159 -10.758 -21.700 1.00 62.44 210 SER A N 1
ATOM 1600 C CA . SER A 1 210 ? 36.795 -11.630 -22.675 1.00 62.44 210 SER A CA 1
ATOM 1601 C C . SER A 1 210 ? 36.956 -13.048 -22.095 1.00 62.44 210 SER A C 1
ATOM 1603 O O . SER A 1 210 ? 37.224 -13.202 -20.900 1.00 62.44 210 SER A O 1
ATOM 1605 N N . PRO A 1 211 ? 36.880 -14.113 -22.919 1.00 62.12 211 PRO A N 1
ATOM 1606 C CA . PRO A 1 211 ? 37.231 -15.466 -22.476 1.00 62.12 211 PRO A CA 1
ATOM 1607 C C . PRO A 1 211 ? 38.667 -15.580 -21.942 1.00 62.12 211 PRO A C 1
ATOM 1609 O O . PRO A 1 211 ? 38.982 -16.532 -21.239 1.00 62.12 211 PRO A O 1
ATOM 1612 N N . ARG A 1 212 ? 39.530 -14.611 -22.278 1.00 57.84 212 ARG A N 1
ATOM 1613 C CA . ARG A 1 212 ? 40.922 -14.522 -21.836 1.00 57.84 212 ARG A CA 1
ATOM 1614 C C . ARG A 1 212 ? 41.032 -14.078 -20.374 1.00 57.84 212 ARG A C 1
ATOM 1616 O O . ARG A 1 212 ? 41.659 -14.783 -19.598 1.00 57.84 212 ARG A O 1
ATOM 1623 N N . GLU A 1 213 ? 40.340 -13.009 -19.978 1.00 63.59 213 GLU A N 1
ATOM 1624 C CA . GLU A 1 213 ? 40.281 -12.579 -18.566 1.00 63.59 213 GLU A CA 1
ATOM 1625 C C . GLU A 1 213 ? 39.699 -13.676 -17.659 1.00 63.59 213 GLU A C 1
ATOM 1627 O O . GLU A 1 213 ? 40.166 -13.877 -16.544 1.00 63.59 213 GLU A O 1
ATOM 1632 N N . ALA A 1 214 ? 38.716 -14.437 -18.153 1.00 62.22 214 ALA A N 1
ATOM 1633 C CA . ALA A 1 214 ? 38.135 -15.560 -17.413 1.00 62.22 214 ALA A CA 1
ATOM 1634 C C . ALA A 1 214 ? 39.084 -16.770 -17.253 1.00 62.22 214 ALA A C 1
ATOM 1636 O O . ALA A 1 214 ? 38.833 -17.623 -16.403 1.00 62.22 214 ALA A O 1
ATOM 1637 N N . LEU A 1 215 ? 40.146 -16.865 -18.063 1.00 64.19 215 LEU A N 1
ATOM 1638 C CA . LEU A 1 215 ? 41.200 -17.877 -17.929 1.00 64.19 215 LEU A CA 1
ATOM 1639 C C . LEU A 1 215 ? 42.310 -17.421 -16.973 1.00 64.19 215 LEU A C 1
ATOM 1641 O O . LEU A 1 215 ? 42.841 -18.249 -16.235 1.00 64.19 215 LEU A O 1
ATOM 1645 N N . ASP A 1 216 ? 42.622 -16.123 -16.945 1.00 65.44 216 ASP A N 1
ATOM 1646 C CA . ASP A 1 216 ? 43.659 -15.563 -16.068 1.00 65.44 216 ASP A CA 1
ATOM 1647 C C . ASP A 1 216 ? 43.294 -15.719 -14.569 1.00 65.44 216 ASP A C 1
ATOM 1649 O O . ASP A 1 216 ? 44.168 -16.020 -13.756 1.00 65.44 216 ASP A O 1
ATOM 1653 N N . ASP A 1 217 ? 42.002 -15.656 -14.207 1.00 61.75 217 ASP A N 1
ATOM 1654 C CA . ASP A 1 217 ? 41.500 -15.936 -12.841 1.00 61.75 217 ASP A CA 1
ATOM 1655 C C . ASP A 1 217 ? 41.738 -17.394 -12.374 1.00 61.75 217 ASP A C 1
ATOM 1657 O O . ASP A 1 217 ? 41.801 -17.666 -11.173 1.00 61.75 217 ASP A O 1
ATOM 1661 N N . VAL A 1 218 ? 41.875 -18.352 -13.302 1.00 65.19 218 VAL A N 1
ATOM 1662 C CA . VAL A 1 218 ? 42.129 -19.777 -12.992 1.00 65.19 218 VAL A CA 1
ATOM 1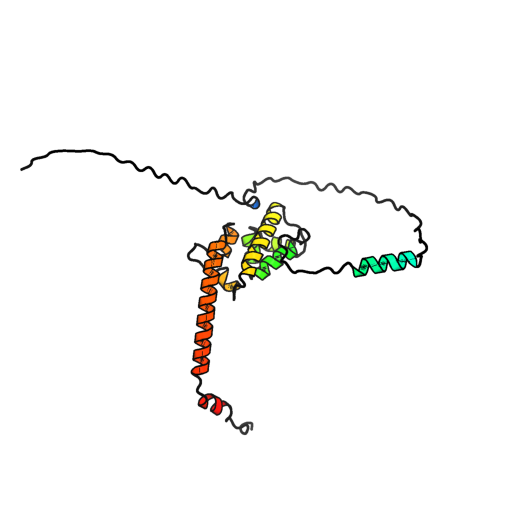663 C C . VAL A 1 218 ? 43.629 -20.049 -12.798 1.00 65.19 218 VAL A C 1
ATOM 1665 O O . VAL A 1 218 ? 44.012 -21.066 -12.220 1.00 65.19 218 VAL A O 1
ATOM 1668 N N . ALA A 1 219 ? 44.492 -19.133 -13.243 1.00 59.84 219 ALA A N 1
ATOM 1669 C CA . ALA A 1 219 ? 45.938 -19.314 -13.321 1.00 59.84 219 ALA A CA 1
ATOM 1670 C C . ALA A 1 219 ? 46.721 -18.776 -12.103 1.00 59.84 219 ALA A C 1
ATOM 1672 O O . ALA A 1 219 ? 47.921 -18.533 -12.217 1.00 59.84 219 ALA A O 1
ATOM 1673 N N . ILE A 1 220 ? 46.085 -18.605 -10.936 1.00 61.78 220 ILE A N 1
ATOM 1674 C CA . ILE A 1 220 ? 46.772 -18.233 -9.685 1.00 61.78 220 ILE A CA 1
ATOM 1675 C C . ILE A 1 220 ? 47.322 -19.504 -9.006 1.00 61.78 220 ILE A C 1
ATOM 1677 O O . ILE A 1 220 ? 46.529 -20.302 -8.495 1.00 61.78 220 ILE A O 1
ATOM 1681 N N . PRO A 1 221 ? 48.653 -19.723 -8.942 1.00 63.28 221 PRO A N 1
ATOM 1682 C CA . PRO A 1 221 ? 49.215 -20.900 -8.288 1.00 63.28 221 PRO A CA 1
ATOM 1683 C C . PRO A 1 221 ? 49.007 -20.843 -6.770 1.00 63.28 221 PRO A C 1
ATOM 1685 O O . PRO A 1 221 ? 49.130 -19.792 -6.142 1.00 63.28 221 PRO A O 1
ATOM 1688 N N . LEU A 1 222 ? 48.731 -21.995 -6.158 1.00 62.47 222 LEU A N 1
ATOM 1689 C CA . LEU A 1 222 ? 48.491 -22.121 -4.713 1.00 62.47 222 LEU A CA 1
ATOM 1690 C C . LEU A 1 222 ? 49.780 -22.114 -3.858 1.00 62.47 222 LEU A C 1
ATOM 1692 O O . LEU A 1 222 ? 49.711 -22.396 -2.663 1.00 62.47 222 LEU A O 1
ATOM 1696 N N . ASP A 1 223 ? 50.946 -21.811 -4.437 1.00 68.50 223 ASP A N 1
ATOM 1697 C CA . ASP A 1 223 ? 52.261 -21.995 -3.802 1.00 68.50 223 ASP A CA 1
ATOM 1698 C C . ASP A 1 223 ? 52.676 -20.873 -2.829 1.00 68.50 223 ASP A C 1
ATOM 1700 O O . ASP A 1 223 ? 53.569 -21.069 -2.005 1.00 68.50 223 ASP A O 1
ATOM 1704 N N . ARG A 1 224 ? 51.992 -19.721 -2.834 1.00 54.28 224 ARG A N 1
ATOM 1705 C CA . ARG A 1 224 ? 52.227 -18.614 -1.886 1.00 54.28 224 ARG A CA 1
ATOM 1706 C C . ARG A 1 224 ? 51.332 -18.658 -0.644 1.00 54.28 224 ARG A C 1
ATOM 1708 O O . ARG A 1 224 ? 50.613 -17.706 -0.341 1.00 54.28 224 ARG A O 1
ATOM 1715 N N . ARG A 1 225 ? 51.431 -19.751 0.116 1.00 51.62 225 ARG A N 1
ATOM 1716 C CA . ARG A 1 225 ? 51.108 -19.776 1.556 1.00 51.62 225 ARG A CA 1
ATOM 1717 C C . ARG A 1 225 ? 52.276 -20.384 2.333 1.00 51.62 225 ARG A C 1
ATOM 1719 O O . ARG A 1 225 ? 52.252 -21.568 2.661 1.00 51.62 225 ARG A O 1
ATOM 1726 N N . GLY A 1 226 ? 53.284 -19.550 2.580 1.00 51.53 226 GLY A N 1
ATOM 1727 C CA . GLY A 1 226 ? 54.288 -19.731 3.632 1.00 51.53 226 GLY A CA 1
ATOM 1728 C C . GLY A 1 226 ? 54.008 -18.748 4.758 1.00 51.53 226 GLY A C 1
ATOM 1729 O O . GLY A 1 226 ? 53.575 -17.624 4.416 1.00 51.53 226 GLY A O 1
#